Protein AF-A0A924YSI9-F1 (afdb_monomer)

pLDDT: mean 90.03, std 10.18, range [42.97, 98.5]

Structure (mmCIF, N/CA/C/O backbone):
data_AF-A0A924YSI9-F1
#
_entry.id   AF-A0A924YSI9-F1
#
loop_
_atom_site.group_PDB
_atom_site.id
_atom_site.type_symbol
_atom_site.label_atom_id
_atom_site.label_alt_id
_atom_site.label_comp_id
_atom_site.label_asym_id
_atom_site.label_entity_id
_atom_site.label_seq_id
_atom_site.pdbx_PDB_ins_code
_atom_site.Cartn_x
_atom_site.Cartn_y
_atom_site.Cartn_z
_atom_site.occupancy
_atom_site.B_iso_or_equiv
_atom_site.auth_seq_id
_atom_site.auth_comp_id
_atom_site.auth_asym_id
_atom_site.auth_atom_id
_atom_site.pdbx_PDB_model_num
ATOM 1 N N . PHE A 1 1 ? -13.363 -13.980 36.821 1.00 44.91 1 PHE A N 1
ATOM 2 C CA . PHE A 1 1 ? -11.911 -14.217 36.928 1.00 44.91 1 PHE A CA 1
ATOM 3 C C . PHE A 1 1 ? -11.428 -13.273 38.001 1.00 44.91 1 PHE A C 1
ATOM 5 O O . PHE A 1 1 ? -11.590 -12.074 37.821 1.00 44.91 1 PHE A O 1
ATOM 12 N N . ASP A 1 2 ? -10.934 -13.804 39.114 1.00 44.91 2 ASP A N 1
ATOM 13 C CA . ASP A 1 2 ? -10.451 -12.976 40.216 1.00 44.91 2 ASP A CA 1
ATOM 14 C C . ASP A 1 2 ? -9.004 -12.590 39.925 1.00 44.91 2 ASP A C 1
ATOM 16 O O . ASP A 1 2 ? -8.136 -13.448 39.753 1.00 44.91 2 ASP A O 1
ATOM 20 N N . LEU A 1 3 ? -8.764 -11.290 39.777 1.00 49.06 3 LEU A N 1
ATOM 21 C CA . LEU A 1 3 ? -7.428 -10.746 39.573 1.00 49.06 3 LEU A CA 1
ATOM 22 C C . LEU A 1 3 ? -6.750 -10.641 40.946 1.00 49.06 3 LEU A C 1
ATOM 24 O O . LEU A 1 3 ? -7.324 -10.021 41.842 1.00 49.06 3 LEU A O 1
ATOM 28 N N . PRO A 1 4 ? -5.557 -11.231 41.146 1.00 47.50 4 PRO A N 1
ATOM 29 C CA . PRO A 1 4 ? -4.807 -11.043 42.380 1.00 47.50 4 PRO A CA 1
ATOM 30 C C . PRO A 1 4 ? -4.581 -9.550 42.618 1.00 47.50 4 PRO A C 1
ATOM 32 O O . PRO A 1 4 ? -4.221 -8.829 41.686 1.00 47.50 4 PRO A O 1
ATOM 35 N N . ALA A 1 5 ? -4.770 -9.097 43.858 1.00 42.97 5 ALA A N 1
ATOM 36 C CA . ALA A 1 5 ? -4.460 -7.731 44.251 1.00 42.97 5 ALA A CA 1
ATOM 37 C C . ALA A 1 5 ? -2.969 -7.453 43.994 1.00 42.97 5 ALA A C 1
ATOM 39 O O . ALA A 1 5 ? -2.085 -7.948 44.691 1.00 42.97 5 ALA A O 1
ATOM 40 N N . GLY A 1 6 ? -2.716 -6.680 42.948 1.00 54.41 6 GLY A N 1
ATOM 41 C CA . GLY A 1 6 ? -1.427 -6.144 42.549 1.00 54.41 6 GLY A CA 1
ATOM 42 C C . GLY A 1 6 ? -1.651 -4.730 42.030 1.00 54.41 6 GLY A C 1
ATOM 43 O O . GLY A 1 6 ? -2.762 -4.381 41.644 1.00 54.41 6 GLY A O 1
ATOM 44 N N . GLU A 1 7 ? -0.603 -3.913 42.022 1.00 63.25 7 GLU A N 1
ATOM 45 C CA . GLU A 1 7 ? -0.598 -2.467 41.727 1.00 63.25 7 GLU A CA 1
ATOM 46 C C . GLU A 1 7 ? -1.149 -2.051 40.342 1.00 63.25 7 GLU A C 1
ATOM 48 O O . GLU A 1 7 ? -1.081 -0.878 39.964 1.00 63.25 7 GLU A O 1
ATOM 53 N N . ALA A 1 8 ? -1.675 -2.991 39.554 1.00 69.06 8 ALA A N 1
ATOM 54 C CA . ALA A 1 8 ? -2.305 -2.718 38.278 1.00 69.06 8 ALA A CA 1
ATOM 55 C C . ALA A 1 8 ? -3.520 -1.803 38.481 1.00 69.06 8 ALA A C 1
ATOM 57 O O . ALA A 1 8 ? -4.457 -2.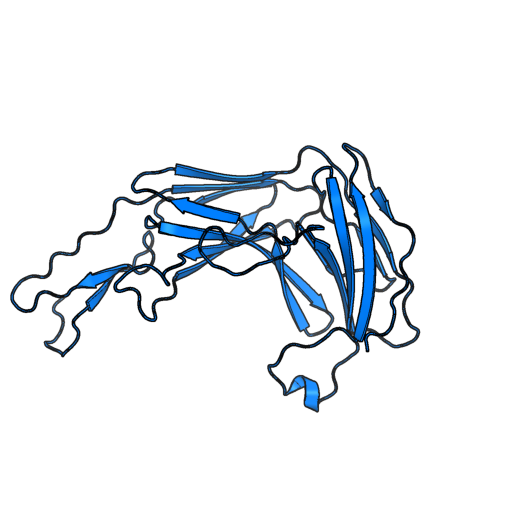125 39.205 1.00 69.06 8 ALA A O 1
ATOM 58 N N . LYS A 1 9 ? -3.503 -0.652 37.807 1.00 75.75 9 LYS A N 1
ATOM 59 C CA . LYS A 1 9 ? -4.610 0.320 37.811 1.00 75.75 9 LYS A CA 1
ATOM 60 C C . LYS A 1 9 ? -5.525 0.180 36.593 1.00 75.75 9 LYS A C 1
ATOM 62 O O . LYS A 1 9 ? -6.548 0.851 36.525 1.00 75.75 9 LYS A O 1
ATOM 67 N N . LYS A 1 10 ? -5.143 -0.654 35.619 1.00 79.62 10 LYS A N 1
ATOM 68 C CA . LYS A 1 10 ? -5.823 -0.805 34.327 1.00 79.62 10 LYS A CA 1
ATOM 69 C C . LYS A 1 10 ? -5.817 -2.251 33.845 1.00 79.62 10 LYS A C 1
ATOM 71 O O . LYS A 1 10 ? -4.846 -2.973 34.062 1.00 79.62 10 LYS A O 1
ATOM 76 N N . LEU A 1 11 ? -6.872 -2.631 33.132 1.00 82.31 11 LEU A N 1
ATOM 77 C CA . LEU A 1 11 ? -6.986 -3.864 32.353 1.00 82.31 11 LEU A CA 1
ATOM 78 C C . LEU A 1 11 ? -7.104 -3.520 30.879 1.00 82.31 11 LEU A C 1
ATOM 80 O O . LEU A 1 11 ? -7.684 -2.501 30.530 1.00 82.31 11 LEU A O 1
ATOM 84 N N . ALA A 1 12 ? -6.618 -4.401 30.014 1.00 81.44 12 ALA A N 1
ATOM 85 C CA . ALA A 1 12 ? -6.960 -4.375 28.601 1.00 81.44 12 ALA A CA 1
ATOM 86 C C . ALA A 1 12 ? -7.932 -5.522 28.316 1.00 81.44 12 ALA A C 1
ATOM 88 O O . ALA A 1 12 ? -7.616 -6.685 28.570 1.00 81.44 12 ALA A O 1
ATOM 89 N N . VAL A 1 13 ? -9.111 -5.203 27.789 1.00 80.62 13 VAL A N 1
ATOM 90 C CA . VAL A 1 13 ? -10.093 -6.203 27.363 1.00 80.62 13 VAL A CA 1
ATOM 91 C C . VAL A 1 13 ? -9.975 -6.413 25.871 1.00 80.62 13 VAL A C 1
ATOM 93 O O . VAL A 1 13 ? -10.115 -5.475 25.102 1.00 80.62 13 VAL A O 1
ATOM 96 N N . SER A 1 14 ? -9.730 -7.649 25.458 1.00 78.50 14 SER A N 1
ATOM 97 C CA . SER A 1 14 ? -9.699 -8.037 24.050 1.00 78.50 14 SER A CA 1
ATOM 98 C C . SER A 1 14 ? -10.559 -9.273 23.834 1.00 78.50 14 SER A C 1
ATOM 100 O O . SER A 1 14 ? -10.846 -10.029 24.766 1.00 78.50 14 SER A O 1
ATOM 102 N N . GLY A 1 15 ? -10.989 -9.480 22.597 1.00 72.19 15 GLY A N 1
ATOM 103 C CA . GLY A 1 15 ? -11.755 -10.651 22.210 1.00 72.19 15 GLY A CA 1
ATOM 104 C C . GLY A 1 15 ? -11.778 -10.822 20.701 1.00 72.19 15 GLY A C 1
ATOM 105 O O . GLY A 1 15 ? -11.248 -10.013 19.951 1.00 72.19 15 GLY A O 1
ATOM 106 N N . ARG A 1 16 ? -12.446 -11.877 20.229 1.00 68.69 16 ARG A N 1
ATOM 107 C CA . ARG A 1 16 ? -12.518 -12.190 18.792 1.00 68.69 16 ARG A CA 1
ATOM 108 C C . ARG A 1 16 ? -13.124 -11.061 17.943 1.00 68.69 16 ARG A C 1
ATOM 110 O O . ARG A 1 16 ? -12.852 -10.988 16.752 1.00 68.69 16 ARG A O 1
ATOM 117 N N . ALA A 1 17 ? -13.966 -10.233 18.552 1.00 62.06 17 ALA A N 1
ATOM 118 C CA . ALA A 1 17 ? -14.667 -9.134 17.902 1.00 62.06 17 ALA A CA 1
ATOM 119 C C . ALA A 1 17 ? -14.265 -7.761 18.460 1.00 62.06 17 ALA A C 1
ATOM 121 O O . ALA A 1 17 ? -14.937 -6.790 18.158 1.00 62.06 17 ALA A O 1
ATOM 122 N N . ILE A 1 18 ? -13.239 -7.661 19.310 1.00 69.44 18 ILE A N 1
ATOM 123 C CA . ILE A 1 18 ? -12.810 -6.367 19.843 1.00 69.44 18 ILE A CA 1
ATOM 124 C C . ILE A 1 18 ? -11.297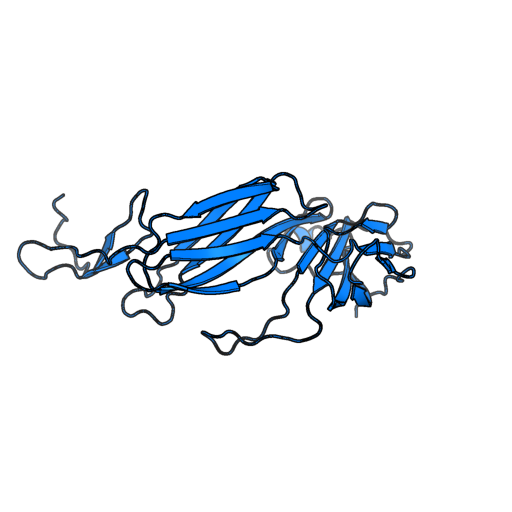 -6.357 20.056 1.00 69.44 18 ILE A C 1
ATOM 126 O O . ILE A 1 18 ? -10.750 -7.190 20.784 1.00 69.44 18 ILE A O 1
ATOM 130 N N . ASP A 1 19 ? -10.634 -5.405 19.406 1.00 73.56 19 ASP A N 1
ATOM 131 C CA . ASP A 1 19 ? -9.229 -5.092 19.660 1.00 73.56 19 ASP A CA 1
ATOM 132 C C . ASP A 1 19 ? -9.041 -4.604 21.108 1.00 73.56 19 ASP A C 1
ATOM 134 O O . ASP A 1 19 ? -9.994 -4.172 21.756 1.00 73.56 19 ASP A O 1
ATOM 138 N N . ALA A 1 20 ? -7.824 -4.697 21.651 1.00 79.94 20 ALA A N 1
ATOM 139 C CA . ALA A 1 20 ? -7.610 -4.461 23.079 1.00 79.94 20 ALA A CA 1
ATOM 140 C C . ALA A 1 20 ? -8.079 -3.060 23.527 1.00 79.94 20 ALA A C 1
ATOM 142 O O . ALA A 1 20 ? -7.610 -2.039 23.032 1.00 79.94 20 ALA A O 1
ATOM 143 N N . TRP A 1 21 ? -8.986 -3.022 24.501 1.00 84.12 21 TRP A N 1
ATOM 144 C CA . TRP A 1 21 ? -9.599 -1.816 25.042 1.00 84.12 21 TRP A CA 1
ATOM 145 C C . TRP A 1 21 ? -9.189 -1.623 26.508 1.00 84.12 21 TRP A C 1
ATOM 147 O O . TRP A 1 21 ? -9.602 -2.415 27.364 1.00 84.12 21 TRP A O 1
ATOM 157 N N . PRO A 1 22 ? -8.366 -0.609 26.824 1.00 85.06 22 PRO A N 1
ATOM 158 C CA . PRO A 1 22 ? -8.004 -0.267 28.189 1.00 85.06 22 PRO A CA 1
ATOM 159 C C . PRO A 1 22 ? -9.216 0.190 29.005 1.00 85.06 22 PRO A C 1
ATOM 161 O O . PRO A 1 22 ? -10.072 0.935 28.532 1.00 85.06 22 PRO A O 1
ATOM 164 N N . THR A 1 23 ? -9.270 -0.237 30.258 1.00 83.44 23 THR A N 1
ATOM 165 C CA . THR A 1 23 ? -10.293 0.138 31.232 1.00 83.44 23 THR A CA 1
ATOM 166 C C . THR A 1 23 ? -9.664 0.232 32.615 1.00 83.44 23 THR A C 1
ATOM 168 O O . THR A 1 23 ? -8.716 -0.497 32.917 1.00 83.44 23 THR A O 1
ATOM 171 N N . ASP A 1 24 ? -10.158 1.141 33.447 1.00 83.12 24 ASP A N 1
ATOM 172 C CA . ASP A 1 24 ? -9.656 1.300 34.808 1.00 83.12 24 ASP A CA 1
ATOM 173 C C . ASP A 1 24 ? -10.150 0.158 35.708 1.00 83.12 24 ASP A C 1
ATOM 175 O O . ASP A 1 24 ? -11.280 -0.319 35.581 1.00 83.12 24 ASP A O 1
ATOM 179 N N . ILE A 1 25 ? -9.288 -0.279 36.625 1.00 83.19 25 ILE A N 1
ATOM 180 C CA . ILE A 1 25 ? -9.645 -1.234 37.680 1.00 83.19 25 ILE A CA 1
ATOM 181 C C . ILE A 1 25 ? -10.176 -0.440 38.871 1.00 83.19 25 ILE A C 1
ATOM 183 O O . ILE A 1 25 ? -9.555 0.539 39.294 1.00 83.19 25 ILE A O 1
ATOM 187 N N . ALA A 1 26 ? -11.313 -0.861 39.427 1.00 78.62 26 ALA A N 1
ATOM 188 C CA . ALA A 1 26 ? -11.827 -0.264 40.654 1.00 78.62 26 ALA A CA 1
ATOM 189 C C . ALA A 1 26 ? -10.855 -0.529 41.818 1.00 78.62 26 ALA A C 1
ATOM 191 O O . ALA A 1 26 ? -10.372 -1.646 41.985 1.00 78.62 26 ALA A O 1
ATOM 192 N N . ALA A 1 27 ? -10.571 0.492 42.634 1.00 77.25 27 ALA A N 1
ATOM 193 C CA . ALA A 1 27 ? -9.671 0.345 43.783 1.00 77.25 27 ALA A CA 1
ATOM 194 C C . ALA A 1 27 ? -10.219 -0.630 44.842 1.00 77.25 27 ALA A C 1
ATOM 196 O O . ALA A 1 27 ? -9.444 -1.286 45.533 1.00 77.25 27 ALA A O 1
ATOM 197 N N . GLU A 1 28 ? -11.546 -0.733 44.947 1.00 77.75 28 GLU A N 1
ATOM 198 C CA . GLU A 1 28 ? -12.263 -1.653 45.828 1.00 77.75 28 GLU A CA 1
ATOM 199 C C . GLU A 1 28 ? -13.539 -2.149 45.126 1.00 77.75 28 GLU A C 1
ATOM 201 O O . GLU A 1 28 ? -14.146 -1.417 44.340 1.00 77.75 28 GLU A O 1
ATOM 206 N N . GLY A 1 29 ? -13.965 -3.377 45.438 1.00 79.56 29 GLY A N 1
ATOM 207 C CA . GLY A 1 29 ? -15.199 -3.972 44.914 1.00 79.56 29 GLY A CA 1
ATOM 208 C C . GLY A 1 29 ? -15.116 -4.463 43.463 1.00 79.56 29 GLY A C 1
ATOM 209 O O . GLY A 1 29 ? -14.038 -4.671 42.905 1.00 79.56 29 GLY A O 1
ATOM 210 N N . ASP A 1 30 ? -16.284 -4.685 42.857 1.00 81.38 30 ASP A N 1
ATOM 211 C CA . ASP A 1 30 ? -16.394 -5.242 41.508 1.00 81.38 30 ASP A CA 1
ATOM 212 C C . ASP A 1 30 ? -15.991 -4.222 40.430 1.00 81.38 30 ASP A C 1
ATOM 214 O O . ASP A 1 30 ? -16.460 -3.082 40.404 1.00 81.38 30 ASP A O 1
ATOM 218 N N . THR A 1 31 ? -15.174 -4.652 39.465 1.00 77.81 31 THR A N 1
ATOM 219 C CA . THR A 1 31 ? -14.842 -3.844 38.281 1.00 77.81 31 THR A CA 1
ATOM 220 C C . THR A 1 31 ? -15.874 -4.077 37.177 1.00 77.81 31 THR A C 1
ATOM 222 O O . THR A 1 31 ? -15.973 -5.170 36.622 1.00 77.81 31 THR A O 1
ATOM 225 N N . THR A 1 32 ? -16.630 -3.035 36.817 1.00 80.19 32 THR A N 1
ATOM 226 C CA . THR A 1 32 ? -17.539 -3.064 35.658 1.00 80.19 32 THR A CA 1
ATOM 227 C C . THR A 1 32 ? -16.841 -2.512 34.424 1.00 80.19 32 THR A C 1
ATOM 229 O O . THR A 1 32 ? -16.477 -1.339 34.384 1.00 80.19 32 THR A O 1
ATOM 232 N N . ILE A 1 33 ? -16.735 -3.331 33.381 1.00 80.31 33 ILE A N 1
ATOM 233 C CA . ILE A 1 33 ? -16.104 -2.941 32.120 1.00 80.31 33 ILE A CA 1
ATOM 234 C C . ILE A 1 33 ? -17.184 -2.537 31.119 1.00 80.31 33 ILE A C 1
ATOM 236 O O . ILE A 1 33 ? -18.064 -3.332 30.788 1.00 80.31 33 ILE A O 1
ATOM 240 N N . ARG A 1 34 ? -17.112 -1.300 30.621 1.00 79.19 34 ARG A N 1
ATOM 241 C CA . ARG A 1 34 ? -18.008 -0.789 29.575 1.00 79.19 34 ARG A CA 1
ATOM 242 C C . ARG A 1 34 ? -17.240 -0.660 28.271 1.00 79.19 34 ARG A C 1
ATOM 244 O O . ARG A 1 34 ? -16.359 0.187 28.148 1.00 79.19 34 ARG A O 1
ATOM 251 N N . LEU A 1 35 ? -17.589 -1.509 27.314 1.00 83.94 35 LEU A N 1
ATOM 252 C CA . LEU A 1 35 ? -17.076 -1.413 25.955 1.00 83.94 35 LEU A CA 1
ATOM 253 C C . LEU A 1 35 ? -17.877 -0.356 25.183 1.00 83.94 35 LEU A C 1
ATOM 255 O O . LEU A 1 35 ? -19.077 -0.205 25.436 1.00 83.94 35 LEU A O 1
ATOM 259 N N . PRO A 1 36 ? -17.240 0.386 24.266 1.00 86.06 36 PRO A N 1
ATOM 260 C CA . PRO A 1 36 ? -17.959 1.306 23.401 1.00 86.06 36 PRO A CA 1
ATOM 261 C C . PRO A 1 36 ? -18.896 0.539 22.463 1.00 86.06 36 PRO A C 1
ATOM 263 O O . PRO A 1 36 ? -18.663 -0.630 22.149 1.00 86.06 36 PRO A O 1
ATOM 266 N N . GLU A 1 37 ? -19.934 1.216 21.973 1.00 90.25 37 GLU A N 1
ATOM 267 C CA . GLU A 1 37 ? -20.709 0.687 20.855 1.00 90.25 37 GLU A CA 1
ATOM 268 C C . GLU A 1 37 ? -19.786 0.554 19.628 1.00 90.25 37 GLU A C 1
ATOM 270 O O . GLU A 1 37 ? -19.138 1.538 19.245 1.00 90.25 37 GLU A O 1
ATOM 275 N N . PRO A 1 38 ? -19.672 -0.646 19.036 1.00 90.81 38 PRO A N 1
ATOM 276 C CA . PRO A 1 38 ? -18.731 -0.887 17.955 1.00 90.81 38 PRO A CA 1
ATOM 277 C C . PRO A 1 38 ? -19.134 -0.168 16.666 1.00 90.81 38 PRO A C 1
ATOM 279 O O . PRO A 1 38 ? -20.314 -0.012 16.360 1.00 90.81 38 PRO A O 1
ATOM 282 N N . ALA A 1 39 ? -18.134 0.211 15.880 1.00 94.38 39 ALA A N 1
ATOM 283 C CA . ALA A 1 39 ? -18.276 0.653 14.503 1.00 94.38 39 ALA A CA 1
ATOM 284 C C . ALA A 1 39 ? -18.024 -0.505 13.524 1.00 94.38 39 ALA A C 1
ATOM 286 O O . ALA A 1 39 ? -17.425 -1.532 13.861 1.00 94.38 39 ALA A O 1
ATOM 287 N N . LYS A 1 40 ? -18.441 -0.312 12.275 1.00 95.19 40 LYS A N 1
ATOM 288 C CA . LYS A 1 40 ? -18.279 -1.252 11.169 1.00 95.19 40 LYS A CA 1
ATOM 289 C C . LYS A 1 40 ? -17.510 -0.608 10.020 1.00 95.19 40 LYS A C 1
ATOM 291 O O . LYS A 1 40 ? -17.761 0.539 9.653 1.00 95.19 40 LYS A O 1
ATOM 296 N N . VAL A 1 41 ? -16.614 -1.371 9.401 1.00 97.50 41 VAL A N 1
ATOM 297 C CA . VAL A 1 41 ? -15.985 -0.992 8.129 1.00 97.50 41 VAL A CA 1
ATOM 298 C C . VAL A 1 41 ? -16.213 -2.091 7.102 1.00 97.50 41 VAL A C 1
ATOM 300 O O . VAL A 1 41 ? -15.947 -3.265 7.354 1.00 97.50 41 VAL A O 1
ATOM 303 N N . GLU A 1 42 ? -16.709 -1.701 5.937 1.00 98.19 42 GLU A N 1
ATOM 304 C CA . GLU A 1 42 ? -16.847 -2.558 4.765 1.00 98.19 42 GLU A CA 1
ATOM 305 C C . GLU A 1 42 ? -15.800 -2.159 3.731 1.00 98.19 42 GLU A C 1
ATOM 307 O O . GLU A 1 42 ? -15.630 -0.980 3.431 1.00 98.19 42 GLU A O 1
ATOM 312 N N . ILE A 1 43 ? -15.078 -3.138 3.200 1.00 98.38 43 ILE A N 1
ATOM 313 C CA . ILE A 1 43 ? -13.990 -2.912 2.254 1.00 98.38 43 ILE A CA 1
ATOM 314 C C . ILE A 1 43 ? -14.267 -3.727 1.004 1.00 98.38 43 ILE A C 1
ATOM 316 O O . ILE A 1 43 ? -14.521 -4.928 1.094 1.00 98.38 43 ILE A O 1
ATOM 320 N N . GLU A 1 44 ? -14.190 -3.083 -0.151 1.00 98.31 44 GLU A N 1
ATOM 321 C CA . GLU A 1 44 ? -14.265 -3.729 -1.458 1.00 98.31 44 GLU A CA 1
ATOM 322 C C . GLU A 1 44 ? -12.930 -3.569 -2.183 1.00 98.31 44 GLU A C 1
ATOM 324 O O . GLU A 1 44 ? -12.328 -2.492 -2.160 1.00 98.31 44 GLU A O 1
ATOM 329 N N . LEU A 1 45 ? -12.460 -4.651 -2.801 1.00 97.88 45 LEU A N 1
ATOM 330 C CA . LEU A 1 45 ? -11.255 -4.666 -3.618 1.00 97.88 45 LEU A CA 1
ATOM 331 C C . LEU A 1 45 ? -11.593 -5.260 -4.977 1.00 97.88 45 LEU A C 1
ATOM 333 O O . LEU A 1 45 ? -11.928 -6.437 -5.054 1.00 97.88 45 LEU A O 1
ATOM 337 N N . ASP A 1 46 ? -11.453 -4.463 -6.028 1.00 97.44 46 ASP A N 1
ATOM 338 C CA . ASP A 1 46 ? -11.539 -4.913 -7.415 1.00 97.44 46 ASP A CA 1
ATOM 339 C C . ASP A 1 46 ? -10.679 -4.007 -8.306 1.00 97.44 46 ASP A C 1
ATOM 341 O O . ASP A 1 46 ? -11.086 -2.927 -8.754 1.00 97.44 46 ASP A O 1
ATOM 345 N N . ILE A 1 47 ? -9.425 -4.419 -8.494 1.00 97.06 47 ILE A N 1
ATOM 346 C CA . ILE A 1 47 ? -8.451 -3.696 -9.309 1.00 97.06 47 ILE A CA 1
ATOM 347 C C . ILE A 1 47 ? -7.850 -4.652 -10.327 1.00 97.06 47 ILE A C 1
ATOM 349 O O . ILE A 1 47 ? -7.158 -5.616 -9.994 1.00 97.06 47 ILE A O 1
ATOM 353 N N . GLU A 1 48 ? -8.048 -4.338 -11.602 1.00 96.19 48 GLU A N 1
ATOM 354 C CA . GLU A 1 48 ? -7.430 -5.091 -12.683 1.00 96.19 48 GLU A CA 1
ATOM 355 C C . GLU A 1 48 ? -5.897 -5.066 -12.576 1.00 96.19 48 GLU A C 1
ATOM 357 O O . GLU A 1 48 ? -5.270 -4.008 -12.493 1.00 96.19 48 GLU A O 1
ATOM 362 N N . GLY A 1 49 ? -5.282 -6.246 -12.639 1.00 93.62 49 GLY A N 1
ATOM 363 C CA . GLY A 1 49 ? -3.831 -6.403 -12.596 1.00 93.62 49 GLY A CA 1
ATOM 364 C C . GLY A 1 49 ? -3.226 -6.357 -11.193 1.00 93.62 49 GLY A C 1
ATOM 365 O O . GLY A 1 49 ? -2.017 -6.537 -11.093 1.00 93.62 49 GLY A O 1
ATOM 366 N N . ALA A 1 50 ? -4.029 -6.148 -10.144 1.00 93.81 50 ALA A N 1
ATOM 367 C CA . ALA A 1 50 ? -3.602 -6.419 -8.775 1.00 93.81 50 ALA A CA 1
ATOM 368 C C . ALA A 1 50 ? -3.510 -7.936 -8.526 1.00 93.81 50 ALA A C 1
ATOM 370 O O . ALA A 1 50 ? -4.130 -8.736 -9.241 1.00 93.81 50 ALA A O 1
ATOM 371 N N . ASP A 1 51 ? -2.749 -8.327 -7.503 1.00 92.50 51 ASP A N 1
ATOM 372 C CA . ASP A 1 51 ? -2.619 -9.725 -7.090 1.00 92.50 51 ASP A CA 1
ATOM 373 C C . ASP A 1 51 ? -3.985 -10.345 -6.756 1.00 92.50 51 ASP A C 1
ATOM 375 O O . ASP A 1 51 ? -4.923 -9.659 -6.350 1.00 92.50 51 ASP A O 1
ATOM 379 N N . LYS A 1 52 ? -4.102 -11.670 -6.923 1.00 94.38 52 LYS A N 1
ATOM 380 C CA . LYS A 1 52 ? -5.343 -12.406 -6.609 1.00 94.38 52 LYS A CA 1
ATOM 381 C C . LYS A 1 52 ? -5.743 -12.266 -5.143 1.00 94.38 52 LYS A C 1
ATOM 383 O O . LYS A 1 52 ? -6.930 -12.193 -4.848 1.00 94.38 52 LYS A O 1
ATOM 388 N N . ASP A 1 53 ? -4.747 -12.208 -4.268 1.00 93.25 53 ASP A N 1
ATOM 389 C CA . ASP A 1 53 ? -4.900 -12.002 -2.838 1.00 93.25 53 ASP A CA 1
ATOM 390 C C . ASP A 1 53 ? -4.115 -10.754 -2.440 1.00 93.25 53 ASP A C 1
ATOM 392 O O . ASP A 1 53 ? -2.963 -10.573 -2.833 1.00 93.25 53 ASP A O 1
ATOM 396 N N . SER A 1 54 ? -4.736 -9.903 -1.635 1.00 93.69 54 SER A N 1
ATOM 397 C CA . SER A 1 54 ? -4.123 -8.725 -1.034 1.00 93.69 54 SER A CA 1
ATOM 398 C C . SER A 1 54 ? -4.289 -8.791 0.478 1.00 93.69 54 SER A C 1
ATOM 400 O O . SER A 1 54 ? -5.082 -9.565 1.011 1.00 93.69 54 SER A O 1
ATOM 402 N N . ASN A 1 55 ? -3.562 -7.937 1.186 1.00 95.81 55 ASN A N 1
ATOM 403 C CA . ASN A 1 55 ? -3.756 -7.730 2.611 1.00 95.81 55 ASN A CA 1
ATOM 404 C C . ASN A 1 55 ? -4.249 -6.308 2.871 1.00 95.81 55 ASN A C 1
ATOM 406 O O . ASN A 1 55 ? -3.763 -5.361 2.252 1.00 95.81 55 ASN A O 1
ATOM 410 N N . ILE A 1 56 ? -5.195 -6.162 3.794 1.00 97.19 56 ILE A N 1
ATOM 411 C CA . ILE A 1 56 ? -5.589 -4.879 4.365 1.00 97.19 56 ILE A CA 1
ATOM 412 C C . ILE A 1 56 ? -4.901 -4.740 5.711 1.00 97.19 56 ILE A C 1
ATOM 414 O O . ILE A 1 56 ? -5.206 -5.482 6.645 1.00 97.19 56 ILE A O 1
ATOM 418 N N . PHE A 1 57 ? -3.996 -3.774 5.808 1.00 96.62 57 PHE A N 1
ATOM 419 C CA . PHE A 1 57 ? -3.479 -3.312 7.084 1.00 96.62 57 PHE A CA 1
ATOM 420 C C . PHE A 1 57 ? -4.388 -2.214 7.625 1.00 96.62 57 PHE A C 1
ATOM 422 O O . PHE A 1 57 ? -4.805 -1.318 6.885 1.00 96.62 57 PHE A O 1
ATOM 429 N N . PHE A 1 58 ? -4.651 -2.251 8.924 1.00 95.56 58 PHE A N 1
ATOM 430 C CA . PHE A 1 58 ? -5.282 -1.142 9.616 1.00 95.56 58 PHE A CA 1
ATOM 431 C C . PHE A 1 58 ? -4.752 -0.990 11.031 1.00 95.56 58 PHE A C 1
ATOM 433 O O . PHE A 1 58 ? -4.323 -1.956 11.660 1.00 95.56 58 PHE A O 1
ATOM 440 N N . GLN A 1 59 ? -4.782 0.244 11.523 1.00 94.12 59 GLN A N 1
ATOM 441 C CA . GLN A 1 59 ? -4.298 0.586 12.853 1.00 94.12 59 GLN A CA 1
ATOM 442 C C . GLN A 1 59 ? -5.193 1.646 13.489 1.00 94.12 59 GLN A C 1
ATOM 444 O O . GLN A 1 59 ? -5.427 2.688 12.871 1.00 94.12 59 GLN A O 1
ATOM 449 N N . LEU A 1 60 ? -5.614 1.415 14.738 1.00 93.25 60 LEU A N 1
ATOM 450 C CA . LEU A 1 60 ? -6.184 2.469 15.578 1.00 93.25 60 LEU A CA 1
ATOM 451 C C . LEU A 1 60 ? -5.048 3.385 16.051 1.00 93.25 60 LEU A C 1
ATOM 453 O O . LEU A 1 60 ? -4.065 2.949 16.657 1.00 93.25 60 LEU A O 1
ATOM 457 N N . LEU A 1 61 ? -5.172 4.673 15.760 1.00 92.19 61 LEU A N 1
ATOM 458 C CA . LEU A 1 61 ? -4.179 5.691 16.074 1.00 92.19 61 LEU A CA 1
ATOM 459 C C . LEU A 1 61 ? -4.381 6.181 17.505 1.00 92.19 61 LEU A C 1
ATOM 461 O O . LEU A 1 61 ? -5.032 7.188 17.743 1.00 92.19 61 LEU A O 1
ATOM 465 N N . VAL A 1 62 ? -3.809 5.476 18.473 1.00 89.56 62 VAL A N 1
ATOM 466 C CA . VAL A 1 62 ? -4.120 5.693 19.895 1.00 89.56 62 VAL A CA 1
ATOM 467 C C . VAL A 1 62 ? -3.324 6.808 20.582 1.00 89.56 62 VAL A C 1
ATOM 469 O O . VAL A 1 62 ? -3.569 7.101 21.745 1.00 89.56 62 VAL A O 1
ATOM 472 N N . SER A 1 63 ? -2.389 7.469 19.891 1.00 84.94 63 SER A N 1
ATOM 473 C CA . SER A 1 63 ? -1.485 8.474 20.491 1.00 84.94 63 SER A CA 1
ATOM 474 C C . SER A 1 63 ? -2.194 9.666 21.147 1.00 84.94 63 SER A C 1
ATOM 476 O O . SER A 1 63 ? -1.606 10.350 21.979 1.00 84.94 63 SER A O 1
ATOM 478 N N . HIS A 1 64 ? -3.443 9.922 20.765 1.00 81.12 64 HIS A N 1
ATOM 479 C CA . HIS A 1 64 ? -4.280 10.996 21.292 1.00 81.12 64 HIS A CA 1
ATOM 480 C C . HIS A 1 64 ? -5.345 10.500 22.284 1.00 81.12 64 HIS A C 1
ATOM 482 O O . HIS A 1 64 ? -6.129 11.308 22.777 1.00 81.12 64 HIS A O 1
ATOM 488 N N . MET A 1 65 ? -5.417 9.189 22.536 1.00 85.69 65 MET A N 1
ATOM 489 C CA . MET A 1 65 ? -6.441 8.565 23.369 1.00 85.69 65 MET A CA 1
ATOM 490 C C . MET A 1 65 ? -5.907 8.400 24.798 1.00 85.69 65 MET A C 1
ATOM 492 O O . MET A 1 65 ? -4.963 7.633 25.006 1.00 85.69 65 MET A O 1
ATOM 496 N N . PRO A 1 66 ? -6.489 9.093 25.795 1.00 84.25 66 PRO A N 1
ATOM 497 C CA . PRO A 1 66 ? -6.078 8.940 27.183 1.00 84.25 66 PRO A CA 1
ATOM 498 C C . PRO A 1 66 ? -6.183 7.484 27.624 1.00 84.25 66 PRO A C 1
ATOM 500 O O . PRO A 1 66 ? -7.200 6.827 27.402 1.00 84.25 66 PRO A O 1
ATOM 503 N N . GLY A 1 67 ? -5.138 6.981 28.269 1.00 83.88 67 GLY A N 1
ATOM 504 C CA . GLY A 1 67 ? -5.133 5.638 28.822 1.00 83.88 67 GLY A CA 1
ATOM 505 C C . GLY A 1 67 ? -4.691 4.524 27.882 1.00 83.88 67 GLY A C 1
ATOM 506 O O . GLY A 1 67 ? -4.660 3.372 28.313 1.00 83.88 67 GLY A O 1
ATOM 507 N N . PHE A 1 68 ? -4.312 4.860 26.650 1.00 86.44 68 PHE A N 1
ATOM 508 C CA . PHE A 1 68 ? -3.735 3.936 25.674 1.00 86.44 68 PHE A CA 1
ATOM 509 C C . PHE A 1 68 ? -2.202 4.040 25.598 1.00 86.44 68 PHE A C 1
ATOM 511 O O . PHE A 1 68 ? -1.590 3.671 24.593 1.00 86.44 68 PHE A O 1
ATOM 518 N N . GLU A 1 69 ? -1.546 4.547 26.643 1.00 84.38 69 GLU A N 1
ATOM 519 C CA . GLU A 1 69 ? -0.091 4.678 26.655 1.00 84.38 69 GLU A CA 1
ATOM 520 C C . GLU A 1 69 ? 0.576 3.302 26.483 1.00 84.38 69 GLU A C 1
ATOM 522 O O . GLU A 1 69 ? 0.321 2.366 27.239 1.00 84.38 69 GLU A O 1
ATOM 527 N N . GLY A 1 70 ? 1.422 3.164 25.457 1.00 79.56 70 GLY A N 1
ATOM 528 C CA . GLY A 1 70 ? 2.097 1.902 25.133 1.00 79.56 70 GLY A CA 1
ATOM 529 C C . GLY A 1 70 ? 1.218 0.846 24.449 1.00 79.56 70 GLY A C 1
ATOM 530 O O . GLY A 1 70 ? 1.720 -0.225 24.111 1.00 79.56 70 GLY A O 1
ATOM 531 N N . VAL A 1 71 ? -0.062 1.133 24.197 1.00 83.44 71 VAL A N 1
ATOM 532 C CA . VAL A 1 71 ? -0.959 0.227 23.471 1.00 83.44 71 VAL A CA 1
ATOM 533 C C . VAL A 1 71 ? -0.733 0.380 21.968 1.00 83.44 71 VAL A C 1
ATOM 535 O O . VAL A 1 71 ? -0.636 1.486 21.441 1.00 83.44 71 VAL A O 1
ATOM 538 N N . ARG A 1 72 ? -0.660 -0.742 21.249 1.00 84.06 72 ARG A N 1
ATOM 539 C CA . ARG A 1 72 ? -0.594 -0.768 19.785 1.00 84.06 72 ARG A CA 1
ATOM 540 C C . ARG A 1 72 ? -1.663 -1.715 19.266 1.00 84.06 72 ARG A C 1
ATOM 542 O O . ARG A 1 72 ? -1.637 -2.897 19.587 1.00 84.06 72 ARG A O 1
ATOM 549 N N . LEU A 1 73 ? -2.589 -1.178 18.479 1.00 88.00 73 LEU A N 1
ATOM 550 C CA . LEU A 1 73 ? -3.686 -1.930 17.878 1.00 88.00 73 LEU A CA 1
ATOM 551 C C . LEU A 1 73 ? -3.557 -1.851 16.373 1.00 88.00 73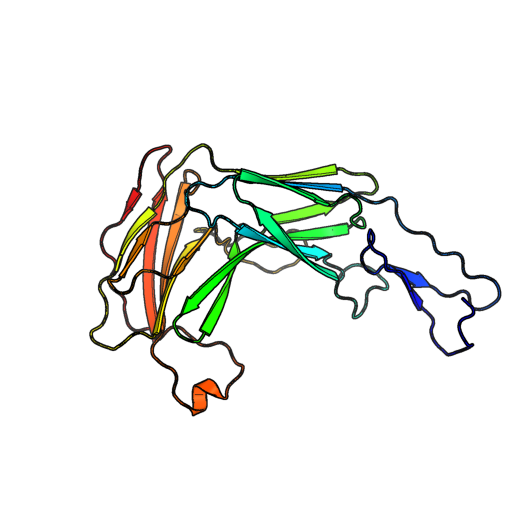 LEU A C 1
ATOM 553 O O . LEU A 1 73 ? -3.944 -0.859 15.756 1.00 88.00 73 LEU A O 1
ATOM 557 N N . GLU A 1 74 ? -2.957 -2.881 15.805 1.00 91.62 74 GLU A N 1
ATOM 558 C CA . GLU A 1 74 ? -2.794 -3.013 14.373 1.00 91.62 74 GLU A CA 1
ATOM 559 C C . GLU A 1 74 ? -3.079 -4.442 13.953 1.00 91.62 74 GLU A C 1
ATOM 561 O O . GLU A 1 74 ? -2.741 -5.392 14.655 1.00 91.62 74 GLU A O 1
ATOM 566 N N . ASN A 1 75 ? -3.701 -4.576 12.794 1.00 92.00 75 ASN A N 1
ATOM 567 C CA . ASN A 1 75 ? -4.109 -5.851 12.248 1.00 92.00 75 ASN A CA 1
ATOM 568 C C . ASN A 1 75 ? -3.815 -5.875 10.755 1.00 92.00 75 ASN A C 1
ATOM 570 O O . ASN A 1 75 ? -3.732 -4.845 10.083 1.00 92.00 75 ASN A O 1
ATOM 574 N N . THR A 1 76 ? -3.641 -7.081 10.229 1.00 94.50 76 THR A N 1
ATOM 575 C CA . THR A 1 76 ? -3.517 -7.324 8.795 1.00 94.50 76 THR A CA 1
ATOM 576 C C . THR A 1 76 ? -4.397 -8.505 8.441 1.00 94.50 76 THR A C 1
ATOM 578 O O . THR A 1 76 ? -4.216 -9.590 8.990 1.00 94.50 76 THR A O 1
ATOM 581 N N . LEU A 1 77 ? -5.365 -8.286 7.555 1.00 94.94 77 LEU A N 1
ATOM 582 C CA . LEU A 1 77 ? -6.328 -9.306 7.154 1.00 94.94 77 LEU A CA 1
ATOM 583 C C . LEU A 1 77 ? -6.286 -9.523 5.639 1.00 94.94 77 LEU A C 1
ATOM 585 O O . LEU A 1 77 ? -6.202 -8.541 4.896 1.00 94.94 77 LEU A O 1
ATOM 589 N N . PRO A 1 78 ? -6.363 -10.778 5.170 1.00 96.38 78 PRO A N 1
ATOM 590 C CA . PRO A 1 78 ? -6.394 -11.066 3.746 1.00 96.38 78 PRO A CA 1
ATOM 591 C C . PRO A 1 78 ? -7.740 -10.665 3.129 1.00 96.38 78 PRO A C 1
ATOM 593 O O . PRO A 1 78 ? -8.791 -10.748 3.770 1.00 96.38 78 PRO A O 1
ATOM 596 N N . ILE A 1 79 ? -7.708 -10.275 1.859 1.00 96.81 79 ILE A N 1
ATOM 597 C CA . ILE A 1 79 ? -8.878 -10.040 1.012 1.00 96.81 79 ILE A CA 1
ATOM 598 C C . ILE A 1 79 ? -8.553 -10.498 -0.414 1.00 96.81 79 ILE A C 1
ATOM 600 O O . ILE A 1 79 ? -7.501 -10.161 -0.957 1.00 96.81 79 ILE A O 1
ATOM 604 N N . ALA A 1 80 ? -9.453 -11.267 -1.024 1.00 97.12 80 ALA A N 1
ATOM 605 C CA . ALA A 1 80 ? -9.330 -11.631 -2.432 1.00 97.12 80 ALA A CA 1
ATOM 606 C C . ALA A 1 80 ? -9.685 -10.432 -3.325 1.00 97.12 80 ALA A C 1
ATOM 608 O O . ALA A 1 80 ? -10.618 -9.683 -3.024 1.00 97.12 80 ALA A O 1
ATOM 609 N N . ASN A 1 81 ? -8.969 -10.263 -4.433 1.00 97.00 81 ASN A N 1
ATOM 610 C CA . ASN A 1 81 ? -9.307 -9.281 -5.458 1.00 97.00 81 ASN A CA 1
ATOM 611 C C . ASN A 1 81 ? -10.587 -9.701 -6.206 1.00 97.00 81 ASN A C 1
ATOM 613 O O . ASN A 1 81 ? -10.761 -10.875 -6.538 1.00 97.00 81 ASN A O 1
ATOM 617 N N . GLY A 1 82 ? -11.493 -8.751 -6.432 1.00 96.75 82 GLY A N 1
ATOM 618 C CA . GLY A 1 82 ? -12.898 -8.989 -6.788 1.00 96.75 82 GLY A CA 1
ATOM 619 C C . GLY A 1 82 ? -13.793 -9.331 -5.583 1.00 96.75 82 GLY A C 1
ATOM 620 O O . GLY A 1 82 ? -14.885 -9.871 -5.757 1.00 96.75 82 GLY A O 1
ATOM 621 N N . GLY A 1 83 ? -13.317 -9.090 -4.357 1.00 96.81 83 GLY A N 1
ATOM 622 C CA . GLY A 1 83 ? -13.940 -9.535 -3.112 1.00 96.81 83 GLY A CA 1
ATOM 623 C C . GLY A 1 83 ? -14.312 -8.410 -2.145 1.00 96.81 83 GLY A C 1
ATOM 624 O O . GLY A 1 83 ? -14.029 -7.229 -2.359 1.00 96.81 83 GLY A O 1
ATOM 625 N N . LYS A 1 84 ? -14.950 -8.805 -1.035 1.00 98.06 84 LYS A N 1
ATOM 626 C CA . LYS A 1 84 ? -15.364 -7.913 0.057 1.00 98.06 84 LYS A CA 1
ATOM 627 C C . LYS A 1 84 ? -14.874 -8.425 1.404 1.00 98.06 84 LYS A C 1
ATOM 629 O O . LYS A 1 84 ? -14.898 -9.626 1.663 1.00 98.06 84 LYS A O 1
ATOM 634 N N . LEU A 1 85 ? -14.498 -7.501 2.280 1.00 97.00 85 LEU A N 1
ATOM 635 C CA . LEU A 1 85 ? -14.148 -7.750 3.675 1.00 97.00 85 LEU A CA 1
ATOM 636 C C . LEU A 1 85 ? -15.052 -6.907 4.575 1.00 97.00 85 LEU A C 1
ATOM 638 O O . LEU A 1 85 ? -15.232 -5.714 4.352 1.00 97.00 85 LEU A O 1
ATOM 642 N N . THR A 1 86 ? -15.621 -7.527 5.605 1.00 96.25 86 THR A N 1
ATOM 643 C CA . THR A 1 86 ? -16.394 -6.827 6.637 1.00 96.25 86 THR A CA 1
ATOM 644 C C . THR A 1 86 ? -15.658 -6.906 7.964 1.00 96.25 86 THR A C 1
ATOM 646 O O . THR A 1 86 ? -15.335 -7.996 8.430 1.00 96.25 86 THR A O 1
ATOM 649 N N . LEU A 1 87 ? -15.450 -5.749 8.584 1.00 93.94 87 LEU A N 1
ATOM 650 C CA . LEU A 1 87 ? -14.933 -5.588 9.938 1.00 93.94 87 LEU A CA 1
ATOM 651 C C . LEU A 1 87 ? -16.112 -5.154 10.819 1.00 93.94 87 LEU A C 1
ATOM 653 O O . LEU A 1 87 ? -16.448 -3.971 10.833 1.00 93.94 87 LEU A O 1
ATOM 657 N N . PRO A 1 88 ? -16.816 -6.094 11.477 1.00 91.62 88 PRO A N 1
ATOM 658 C CA . PRO A 1 88 ? -18.128 -5.820 12.063 1.00 91.62 88 PRO A CA 1
ATOM 659 C C . PRO A 1 88 ? -18.077 -5.120 13.423 1.00 91.62 88 PRO A C 1
ATOM 661 O O . PRO A 1 88 ? -19.124 -4.701 13.906 1.00 91.62 88 PRO A O 1
ATOM 664 N N . ALA A 1 89 ? -16.907 -5.063 14.063 1.00 89.56 89 ALA A N 1
ATOM 665 C CA . ALA A 1 89 ? -16.802 -4.639 15.451 1.00 89.56 89 ALA A CA 1
ATOM 666 C C . ALA A 1 89 ? -15.476 -3.925 15.766 1.00 89.56 89 ALA A C 1
ATOM 668 O O . ALA A 1 89 ? -14.692 -4.345 16.612 1.00 89.56 89 ALA A O 1
ATOM 669 N N . LEU A 1 90 ? -15.206 -2.834 15.055 1.00 90.31 90 LEU A N 1
ATOM 670 C CA . LEU A 1 90 ? -14.064 -1.975 15.354 1.00 90.31 90 LEU A CA 1
ATOM 671 C C . LEU A 1 90 ? -14.410 -1.011 16.496 1.00 90.31 90 LEU A C 1
ATOM 673 O O . LEU A 1 90 ? -15.482 -0.403 16.465 1.00 90.31 90 LEU A O 1
ATOM 677 N N . PRO A 1 91 ? -13.525 -0.803 17.485 1.00 89.56 91 PRO A N 1
ATOM 678 C CA . PRO A 1 91 ? -13.701 0.286 18.438 1.00 89.56 91 PRO A CA 1
ATOM 679 C C . PRO A 1 91 ? -13.801 1.646 17.722 1.00 89.56 91 PRO A C 1
ATOM 681 O O . PRO A 1 91 ? -13.103 1.854 16.726 1.00 89.56 91 PRO A O 1
ATOM 684 N N . PRO A 1 92 ? -14.618 2.596 18.205 1.00 91.12 92 PRO A N 1
ATOM 685 C CA . PRO A 1 92 ? -14.636 3.945 17.657 1.00 91.12 92 PRO A CA 1
ATOM 686 C C . PRO A 1 92 ? -13.287 4.641 17.876 1.00 91.12 92 PRO A C 1
ATOM 688 O O . PRO A 1 92 ? -12.593 4.399 18.866 1.00 91.12 92 PRO A O 1
ATOM 691 N N . GLY A 1 93 ? -12.922 5.526 16.953 1.00 92.19 93 GLY A N 1
ATOM 692 C CA . GLY A 1 93 ? -11.665 6.265 16.996 1.00 92.19 93 GLY A CA 1
ATOM 693 C C . GLY A 1 93 ? -11.093 6.561 15.614 1.00 92.19 93 GLY A C 1
ATOM 694 O O . GLY A 1 93 ? -11.757 6.395 14.591 1.00 92.19 93 GLY A O 1
ATOM 695 N N . LYS A 1 94 ? -9.845 7.031 15.589 1.00 94.69 94 LYS A N 1
ATOM 696 C CA . LYS A 1 94 ? -9.143 7.420 14.360 1.00 94.69 94 LYS A CA 1
ATOM 697 C C . LYS A 1 94 ? -8.289 6.271 13.857 1.00 94.69 94 LYS A C 1
ATOM 699 O O . LYS A 1 94 ? -7.446 5.768 14.591 1.00 94.69 94 LYS A O 1
ATOM 704 N N . TYR A 1 95 ? -8.472 5.897 12.604 1.00 94.62 95 TYR A N 1
ATOM 705 C CA . TYR A 1 95 ? -7.791 4.782 11.969 1.00 94.62 95 TYR A CA 1
ATOM 706 C C . TYR A 1 95 ? -6.987 5.233 10.764 1.00 94.62 95 TYR A C 1
ATOM 708 O O . TYR A 1 95 ? -7.356 6.181 10.069 1.00 94.62 95 TYR A O 1
ATOM 716 N N . GLN A 1 96 ? -5.942 4.464 10.476 1.00 95.12 96 GLN A N 1
ATOM 717 C CA . GLN A 1 96 ? -5.421 4.344 9.123 1.00 95.12 96 GLN A CA 1
ATOM 718 C C . GLN A 1 96 ? -5.749 2.964 8.552 1.00 95.12 96 GLN A C 1
ATOM 720 O O . GLN A 1 96 ? -5.702 1.969 9.275 1.00 95.12 96 GLN A O 1
ATOM 725 N N . PHE A 1 97 ? -6.033 2.922 7.257 1.00 96.94 97 PHE A N 1
ATOM 726 C CA . PHE A 1 97 ? -6.228 1.720 6.453 1.00 96.94 97 PHE A CA 1
ATOM 727 C C . PHE A 1 97 ? -5.332 1.798 5.222 1.00 96.94 97 PHE A C 1
ATOM 729 O O . PHE A 1 97 ? -5.153 2.876 4.663 1.00 96.94 97 PHE A O 1
ATOM 736 N N . CYS A 1 98 ? -4.782 0.679 4.770 1.00 96.94 98 CYS A N 1
ATOM 737 C CA . CYS A 1 98 ? -4.104 0.600 3.479 1.00 96.94 98 CYS A CA 1
ATOM 738 C C . CYS A 1 98 ? -4.111 -0.833 2.951 1.00 96.94 98 CYS A C 1
ATOM 740 O O . CYS A 1 98 ? -4.219 -1.793 3.721 1.00 96.94 98 CYS A O 1
ATOM 742 N N . ARG A 1 99 ? -3.944 -0.988 1.636 1.00 96.81 99 ARG A N 1
ATOM 743 C CA . ARG A 1 99 ? -3.511 -2.278 1.088 1.00 96.81 99 ARG A CA 1
ATOM 744 C C . ARG A 1 99 ? -2.016 -2.429 1.331 1.00 96.81 99 ARG A C 1
ATOM 746 O O . ARG A 1 99 ? -1.283 -1.440 1.307 1.00 96.81 99 ARG A O 1
ATOM 753 N N . THR A 1 100 ? -1.539 -3.647 1.533 1.00 94.75 100 THR A N 1
ATOM 754 C CA . THR A 1 100 ? -0.101 -3.919 1.602 1.00 94.75 100 THR A CA 1
ATOM 755 C C . THR A 1 100 ? 0.314 -4.912 0.533 1.00 94.75 100 THR A C 1
ATOM 757 O O . THR A 1 100 ? -0.352 -5.918 0.297 1.00 94.75 100 THR A O 1
ATOM 760 N N . VAL A 1 101 ? 1.440 -4.616 -0.110 1.00 92.00 101 VAL A N 1
ATOM 761 C CA . VAL A 1 101 ? 2.094 -5.497 -1.084 1.00 92.00 101 VAL A CA 1
ATOM 762 C C . VAL A 1 101 ? 3.531 -5.741 -0.657 1.00 92.00 101 VAL A C 1
ATOM 764 O O . VAL A 1 101 ? 4.138 -4.906 0.014 1.00 92.00 101 VAL A O 1
ATOM 767 N N . THR A 1 102 ? 4.079 -6.896 -1.029 1.00 89.69 102 THR A N 1
ATOM 768 C CA . THR A 1 102 ? 5.485 -7.234 -0.778 1.00 89.69 102 THR A CA 1
ATOM 769 C C . THR A 1 102 ? 6.218 -7.371 -2.102 1.00 89.69 102 THR A C 1
ATOM 771 O O . THR A 1 102 ? 6.013 -8.338 -2.833 1.00 89.69 102 THR A O 1
ATOM 774 N N . ASN A 1 103 ? 7.128 -6.443 -2.376 1.00 89.25 103 ASN A N 1
ATOM 775 C CA . ASN A 1 103 ? 8.039 -6.526 -3.507 1.00 89.25 103 ASN A CA 1
ATOM 776 C C . ASN A 1 103 ? 9.181 -7.472 -3.152 1.00 89.25 103 ASN A C 1
ATOM 778 O O . ASN A 1 103 ? 9.925 -7.232 -2.199 1.00 89.25 103 ASN A O 1
ATOM 782 N N . ARG A 1 104 ? 9.335 -8.556 -3.911 1.00 87.75 104 ARG A N 1
ATOM 783 C CA . ARG A 1 104 ? 10.455 -9.485 -3.731 1.00 87.75 104 ARG A CA 1
ATOM 784 C C . ARG A 1 104 ? 11.638 -9.013 -4.564 1.00 87.75 104 ARG A C 1
ATOM 786 O O . ARG A 1 104 ? 11.546 -8.947 -5.785 1.00 87.75 104 ARG A O 1
ATOM 793 N N . LEU A 1 105 ? 12.731 -8.678 -3.895 1.00 87.25 105 LEU A N 1
ATOM 794 C CA . LEU A 1 105 ? 13.986 -8.196 -4.462 1.00 87.25 105 LEU A CA 1
ATOM 795 C C . LEU A 1 105 ? 15.073 -9.214 -4.096 1.00 87.25 105 LEU A C 1
ATOM 797 O O . LEU A 1 105 ? 15.797 -9.056 -3.112 1.00 87.25 105 LEU A O 1
ATOM 801 N N . GLY A 1 106 ? 15.122 -10.324 -4.834 1.00 83.06 106 GLY A N 1
ATOM 802 C CA . GLY A 1 106 ? 15.987 -11.456 -4.507 1.00 83.06 106 GLY A CA 1
ATOM 803 C C . GLY A 1 106 ? 15.608 -12.092 -3.165 1.00 83.06 106 GLY A C 1
ATOM 804 O O . GLY A 1 106 ? 14.481 -12.549 -2.985 1.00 83.06 106 GLY A O 1
ATOM 805 N N . MET A 1 107 ? 16.548 -12.120 -2.215 1.00 75.75 107 MET A N 1
ATOM 806 C CA . MET A 1 107 ? 16.336 -12.700 -0.877 1.00 75.75 107 MET A CA 1
ATOM 807 C C . MET A 1 107 ? 15.598 -11.764 0.093 1.00 75.75 107 MET A C 1
ATOM 809 O O . MET A 1 107 ? 15.362 -12.140 1.239 1.00 75.75 107 MET A O 1
ATOM 813 N N . ILE A 1 108 ? 15.253 -10.547 -0.336 1.00 76.25 108 ILE A N 1
ATOM 814 C CA . ILE A 1 108 ? 14.694 -9.503 0.527 1.00 76.25 108 ILE A CA 1
ATOM 815 C C . ILE A 1 108 ? 13.293 -9.145 0.045 1.00 76.25 108 ILE A C 1
ATOM 817 O O . ILE A 1 108 ? 13.060 -8.975 -1.148 1.00 76.25 108 ILE A O 1
ATOM 821 N N . GLY A 1 109 ? 12.354 -9.024 0.980 1.00 79.62 109 GLY A N 1
ATOM 822 C CA . GLY A 1 109 ? 11.037 -8.448 0.725 1.00 79.62 109 GLY A CA 1
ATOM 823 C C . GLY A 1 109 ? 10.995 -7.000 1.200 1.00 79.62 109 GLY A C 1
ATOM 824 O O . GLY A 1 109 ? 11.376 -6.727 2.338 1.00 79.62 109 GLY A O 1
ATOM 825 N N . THR A 1 110 ? 10.516 -6.077 0.368 1.00 79.38 110 THR A N 1
ATOM 826 C CA . THR A 1 110 ? 10.164 -4.721 0.806 1.00 79.38 110 THR A CA 1
ATOM 827 C C . THR A 1 110 ? 8.654 -4.544 0.735 1.00 79.38 110 THR A C 1
ATOM 829 O O . THR A 1 110 ? 8.027 -4.771 -0.299 1.00 79.38 110 THR A O 1
ATOM 832 N N . GLY A 1 111 ? 8.048 -4.187 1.866 1.00 84.69 111 GLY A N 1
ATOM 833 C CA . GLY A 1 111 ? 6.620 -3.902 1.932 1.00 84.69 111 GLY A CA 1
ATOM 834 C C . GLY A 1 111 ? 6.321 -2.490 1.435 1.00 84.69 111 GLY A C 1
ATOM 835 O O . GLY A 1 111 ? 7.027 -1.552 1.804 1.00 84.69 111 GLY A O 1
ATOM 836 N N . ALA A 1 112 ? 5.260 -2.324 0.650 1.00 90.50 112 ALA A N 1
ATOM 837 C CA . ALA A 1 112 ? 4.685 -1.018 0.343 1.00 90.50 112 ALA A CA 1
ATOM 838 C C . ALA A 1 112 ? 3.258 -0.936 0.893 1.00 90.50 112 ALA A C 1
ATOM 840 O O . ALA A 1 112 ? 2.473 -1.876 0.762 1.00 90.50 112 ALA A O 1
ATOM 841 N N . MET A 1 113 ? 2.934 0.201 1.511 1.00 94.38 113 MET A N 1
ATOM 842 C CA . MET A 1 113 ? 1.569 0.545 1.901 1.00 94.38 113 MET A CA 1
ATOM 843 C C . MET A 1 113 ? 0.936 1.349 0.772 1.00 94.38 113 MET A C 1
ATOM 845 O O . MET A 1 113 ? 1.421 2.433 0.442 1.00 94.38 113 MET A O 1
ATOM 849 N N . LEU A 1 114 ? -0.123 0.806 0.186 1.00 96.12 114 LEU A N 1
ATOM 850 C CA . LEU A 1 114 ? -0.822 1.395 -0.942 1.00 96.12 114 LEU A CA 1
ATOM 851 C C . LEU A 1 114 ? -2.103 2.084 -0.481 1.00 96.12 114 LEU A C 1
ATOM 853 O O . LEU A 1 114 ? -2.828 1.549 0.359 1.00 96.12 114 LEU A O 1
ATOM 857 N N . GLU A 1 115 ? -2.383 3.244 -1.071 1.00 93.69 115 GLU A N 1
ATOM 858 C CA . GLU A 1 115 ? -3.639 3.983 -0.931 1.00 93.69 115 GLU A CA 1
ATOM 859 C C . GLU A 1 115 ? -4.034 4.158 0.530 1.00 93.69 115 GLU A C 1
ATOM 861 O O . GLU A 1 115 ? -5.131 3.791 0.942 1.00 93.69 115 GLU A O 1
ATOM 866 N N . ARG A 1 116 ? -3.096 4.666 1.335 1.00 93.75 116 ARG A N 1
ATOM 867 C CA . ARG A 1 116 ? -3.346 4.885 2.753 1.00 93.75 116 ARG A CA 1
ATOM 868 C C . ARG A 1 116 ? -4.503 5.869 2.925 1.00 93.75 116 ARG A C 1
ATOM 870 O O . ARG A 1 116 ? -4.433 6.994 2.446 1.00 93.75 116 ARG A O 1
ATOM 877 N N . GLN A 1 117 ? -5.539 5.442 3.635 1.00 93.88 117 GLN A N 1
ATOM 878 C CA . GLN A 1 117 ? -6.718 6.233 3.960 1.00 93.88 117 GLN A CA 1
ATOM 879 C C . GLN A 1 117 ? -6.822 6.423 5.464 1.00 93.88 117 GLN A C 1
ATOM 881 O O . GLN A 1 117 ? -6.519 5.518 6.242 1.00 93.88 117 GLN A O 1
ATOM 886 N N . PHE A 1 118 ? -7.292 7.597 5.862 1.00 94.25 118 PHE A N 1
ATOM 887 C CA . PHE A 1 118 ? -7.489 7.971 7.252 1.00 94.25 118 PHE A CA 1
ATOM 888 C C . PHE A 1 118 ? -8.970 8.210 7.493 1.00 94.25 118 PHE A C 1
ATOM 890 O O . PHE A 1 118 ? -9.605 8.973 6.768 1.00 94.25 118 PHE A O 1
ATOM 897 N N . LEU A 1 119 ? -9.520 7.544 8.502 1.00 94.56 119 LEU A N 1
ATOM 898 C CA . LEU A 1 119 ? -10.941 7.596 8.821 1.00 94.56 119 LEU A CA 1
ATOM 899 C C . LEU A 1 119 ? -11.126 7.804 10.316 1.00 94.56 119 LEU A C 1
ATOM 901 O O . LEU A 1 119 ? -10.390 7.248 11.125 1.00 94.56 119 LEU A O 1
ATOM 905 N N . GLU A 1 120 ? -12.145 8.565 10.684 1.00 95.75 120 GLU A N 1
ATOM 906 C CA . GLU A 1 120 ? -12.672 8.571 12.042 1.00 95.75 120 GLU A CA 1
ATOM 907 C C . GLU A 1 120 ? -13.961 7.748 12.054 1.00 95.75 120 GLU A C 1
ATOM 909 O O . GLU A 1 120 ? -14.842 7.965 11.218 1.00 95.75 120 GLU A O 1
ATOM 914 N N . LEU A 1 121 ? -14.037 6.784 12.970 1.00 95.31 121 LEU A N 1
ATOM 915 C CA . LEU A 1 121 ? -15.195 5.927 13.190 1.00 95.31 121 LEU A CA 1
ATOM 916 C C . LEU A 1 121 ? -15.912 6.369 14.462 1.00 95.31 121 LEU A C 1
ATOM 918 O O . LEU A 1 121 ? -15.328 6.342 15.549 1.00 95.31 121 LEU A O 1
ATOM 922 N N . LYS A 1 122 ? -17.180 6.754 14.336 1.00 96.00 122 LYS A N 1
ATOM 923 C CA . LYS A 1 122 ? -18.048 7.064 15.478 1.00 96.00 122 LYS A CA 1
ATOM 924 C C . LYS A 1 122 ? -18.712 5.791 16.027 1.00 96.00 122 LYS A C 1
ATOM 926 O O . LYS A 1 122 ? -18.825 4.808 15.294 1.00 96.00 122 LYS A O 1
ATOM 931 N N . PRO A 1 123 ? -19.177 5.787 17.291 1.00 94.62 123 PRO A N 1
ATOM 932 C CA . PRO A 1 123 ? -19.923 4.654 17.842 1.00 94.62 123 PRO A CA 1
ATOM 933 C C . PRO A 1 123 ? -21.124 4.284 16.955 1.00 94.62 123 PRO A C 1
ATOM 935 O O . PRO A 1 123 ? -21.844 5.177 16.507 1.00 94.62 123 PRO A O 1
ATOM 938 N N . GLY A 1 124 ? -21.291 2.992 16.653 1.00 95.25 124 GLY A N 1
ATOM 939 C CA . GLY A 1 124 ? -22.370 2.472 15.799 1.00 95.25 124 GLY A CA 1
ATOM 940 C C . GLY A 1 124 ? -22.256 2.803 14.301 1.00 95.25 124 GLY A C 1
ATOM 941 O O . GLY A 1 124 ? -23.087 2.365 13.504 1.00 95.25 124 GLY A O 1
ATOM 942 N N . GLU A 1 125 ? -21.250 3.575 13.878 1.00 97.75 125 GLU A N 1
ATOM 943 C CA . GLU A 1 125 ? -21.118 4.015 12.487 1.00 97.75 125 GLU A CA 1
ATOM 944 C C . GLU A 1 125 ? -20.689 2.873 11.563 1.00 97.75 125 GLU A C 1
ATOM 946 O O . GLU A 1 125 ? -19.858 2.044 11.920 1.00 97.75 125 GLU A O 1
ATOM 951 N N . THR A 1 126 ? -21.204 2.873 10.330 1.00 97.81 126 THR A N 1
ATOM 952 C CA . THR A 1 126 ? -20.660 2.065 9.233 1.00 97.81 126 THR A CA 1
ATOM 953 C C . THR A 1 126 ? -19.955 2.963 8.220 1.00 97.81 126 THR A C 1
ATOM 955 O O . THR A 1 126 ? -20.547 3.919 7.719 1.00 97.81 126 THR A O 1
ATOM 958 N N . LYS A 1 127 ? -18.701 2.643 7.888 1.00 98.12 127 LYS A N 1
ATOM 959 C CA . LYS A 1 127 ? -17.952 3.257 6.781 1.00 98.12 127 LYS A CA 1
ATOM 960 C C . LYS A 1 127 ? -17.666 2.240 5.687 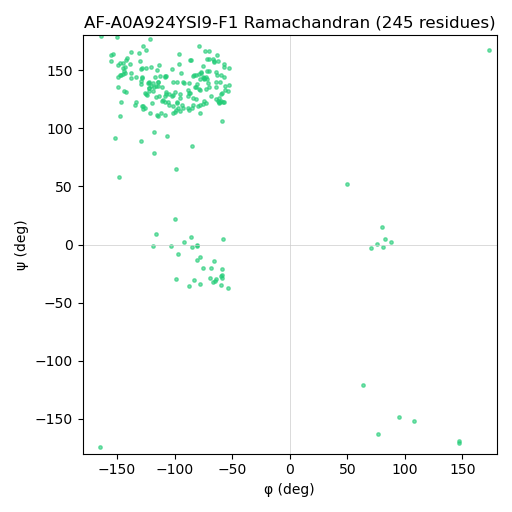1.00 98.12 127 LYS A C 1
ATOM 962 O O . LYS A 1 127 ? -17.527 1.049 5.957 1.00 98.12 127 LYS A O 1
ATOM 967 N N . THR A 1 128 ? -17.485 2.740 4.471 1.00 98.00 128 THR A N 1
ATOM 968 C CA . THR A 1 128 ? -17.056 1.936 3.325 1.00 98.00 128 THR A CA 1
ATOM 969 C C . THR A 1 128 ? -15.726 2.451 2.786 1.00 98.00 128 THR A C 1
ATOM 971 O O . THR A 1 128 ? -15.525 3.661 2.685 1.00 98.00 128 THR A O 1
ATOM 974 N N . ILE A 1 129 ? -14.833 1.532 2.424 1.00 98.00 129 ILE A N 1
ATOM 975 C CA . ILE A 1 129 ? -13.577 1.797 1.721 1.00 98.00 129 ILE A CA 1
ATOM 976 C C . ILE A 1 129 ? -13.613 1.036 0.400 1.00 98.00 129 ILE A C 1
ATOM 978 O O . ILE A 1 129 ? -13.728 -0.186 0.387 1.00 98.00 129 ILE A O 1
ATOM 982 N N . ASN A 1 130 ? -13.475 1.757 -0.709 1.00 97.44 130 ASN A N 1
ATOM 983 C CA . ASN A 1 130 ? -13.495 1.162 -2.039 1.00 97.44 130 ASN A CA 1
ATOM 984 C C . ASN A 1 130 ? -12.112 1.256 -2.677 1.00 97.44 130 ASN A C 1
ATOM 986 O O . ASN A 1 130 ? -11.661 2.342 -3.036 1.00 97.44 130 ASN A O 1
ATOM 990 N N . TYR A 1 131 ? -11.474 0.107 -2.868 1.00 97.06 131 TYR A N 1
ATOM 991 C CA . TYR A 1 131 ? -10.319 -0.061 -3.743 1.00 97.06 131 TYR A CA 1
ATOM 992 C C . TYR A 1 131 ? -10.813 -0.634 -5.071 1.00 97.06 131 TYR A C 1
ATOM 994 O O . TYR A 1 131 ? -10.529 -1.777 -5.413 1.00 97.06 131 TYR A O 1
ATOM 1002 N N . VAL A 1 132 ? -11.626 0.144 -5.788 1.00 96.56 132 VAL A N 1
ATOM 1003 C CA . VAL A 1 132 ? -12.256 -0.269 -7.050 1.00 96.56 132 VAL A CA 1
ATOM 1004 C C . VAL A 1 132 ? -11.932 0.744 -8.133 1.00 96.56 132 VAL A C 1
ATOM 1006 O O . VAL A 1 132 ? -12.108 1.948 -7.936 1.00 96.56 132 VAL A O 1
ATOM 1009 N N . ARG A 1 133 ? -11.459 0.274 -9.290 1.00 95.00 133 ARG A N 1
ATOM 1010 C CA . ARG A 1 133 ? -11.033 1.148 -10.395 1.00 95.00 133 ARG A CA 1
ATOM 1011 C C . ARG A 1 133 ? -11.691 0.727 -11.708 1.00 95.00 133 ARG A C 1
ATOM 1013 O O . ARG A 1 133 ? -11.133 -0.045 -12.479 1.00 95.00 133 ARG A O 1
ATOM 1020 N N . ALA A 1 134 ? -12.872 1.286 -11.983 1.00 91.94 134 ALA A N 1
ATOM 1021 C CA . ALA A 1 134 ? -13.617 1.033 -13.225 1.00 91.94 134 ALA A CA 1
ATOM 1022 C C . ALA A 1 134 ? -13.035 1.752 -14.458 1.00 91.94 134 ALA A C 1
ATOM 1024 O O . ALA A 1 134 ? -13.324 1.392 -15.596 1.00 91.94 134 ALA A O 1
ATOM 1025 N N . LYS A 1 135 ? -12.236 2.796 -14.231 1.00 96.06 135 LYS A N 1
ATOM 1026 C CA . LYS A 1 135 ? -11.629 3.644 -15.260 1.00 96.06 135 LYS A CA 1
ATOM 1027 C C . LYS A 1 135 ? -10.127 3.751 -15.061 1.00 96.06 135 LYS A C 1
ATOM 1029 O O . LYS A 1 135 ? -9.603 3.346 -14.025 1.00 96.06 135 LYS A O 1
ATOM 1034 N N . GLY A 1 136 ? -9.459 4.338 -16.047 1.00 97.50 136 GLY A N 1
ATOM 1035 C CA . GLY A 1 136 ? -8.038 4.626 -16.005 1.00 97.50 136 GLY A CA 1
ATOM 1036 C C . GLY A 1 136 ? -7.228 3.721 -16.919 1.00 97.50 136 GLY A C 1
ATOM 1037 O O . GLY A 1 136 ? -7.747 3.204 -17.913 1.00 97.50 136 GLY A O 1
ATOM 1038 N N . ALA A 1 137 ? -5.970 3.480 -16.565 1.00 98.12 137 ALA A N 1
ATOM 1039 C CA . ALA A 1 137 ? -5.090 2.616 -17.339 1.00 98.12 137 ALA A CA 1
ATOM 1040 C C . ALA A 1 137 ? -4.064 1.902 -16.460 1.00 98.12 137 ALA A C 1
ATOM 1042 O O . ALA A 1 137 ? -3.678 2.375 -15.390 1.00 98.12 137 ALA A O 1
ATOM 1043 N N . ARG A 1 138 ? -3.599 0.750 -16.943 1.00 97.56 138 ARG A N 1
ATOM 1044 C CA . ARG A 1 138 ? -2.370 0.124 -16.449 1.00 97.56 138 ARG A CA 1
ATOM 1045 C C . ARG A 1 138 ? -1.178 0.839 -17.074 1.00 97.56 138 ARG A C 1
ATOM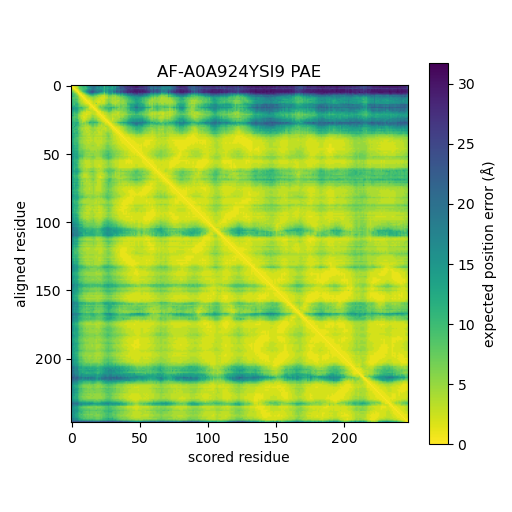 1047 O O . ARG A 1 138 ? -1.258 1.280 -18.222 1.00 97.56 138 ARG A O 1
ATOM 1054 N N . VAL A 1 139 ? -0.084 0.937 -16.330 1.00 98.12 139 VAL A N 1
ATOM 1055 C CA . VAL A 1 139 ? 1.138 1.600 -16.786 1.00 98.12 139 VAL A CA 1
ATOM 1056 C C . VAL A 1 139 ? 2.136 0.540 -17.217 1.00 98.12 139 VAL A C 1
ATOM 1058 O O . VAL A 1 139 ? 2.622 -0.234 -16.390 1.00 98.12 139 VAL A O 1
ATOM 1061 N N . ARG A 1 140 ? 2.428 0.498 -18.515 1.00 98.25 140 ARG A N 1
ATOM 1062 C CA . ARG A 1 140 ? 3.464 -0.343 -19.110 1.00 98.25 140 ARG A CA 1
ATOM 1063 C C . ARG A 1 140 ? 4.726 0.473 -19.318 1.00 98.25 140 ARG A C 1
ATOM 1065 O O . ARG A 1 140 ? 4.671 1.597 -19.812 1.00 98.25 140 ARG A O 1
ATOM 1072 N N . GLY A 1 141 ? 5.872 -0.131 -19.047 1.00 98.12 141 GLY A N 1
ATOM 1073 C CA . GLY A 1 141 ? 7.135 0.452 -19.462 1.00 98.12 141 GLY A CA 1
ATOM 1074 C C . GLY A 1 141 ? 8.299 -0.517 -19.394 1.00 98.12 141 GLY A C 1
ATOM 1075 O O . GLY A 1 141 ? 8.150 -1.717 -19.140 1.00 98.12 141 GLY A O 1
ATOM 1076 N N . LYS A 1 142 ? 9.474 0.047 -19.656 1.00 98.44 142 LYS A N 1
ATOM 1077 C CA . LYS A 1 142 ? 10.759 -0.641 -19.692 1.00 98.44 142 LYS A CA 1
ATOM 1078 C C . LYS A 1 142 ? 11.808 0.224 -19.004 1.00 98.44 142 LYS A C 1
ATOM 1080 O O . LYS A 1 142 ? 11.725 1.452 -19.045 1.00 98.44 142 LYS A O 1
ATOM 1085 N N . LEU A 1 143 ? 12.772 -0.422 -18.366 1.00 98.50 143 LEU A N 1
ATOM 1086 C CA . LEU A 1 143 ? 13.914 0.234 -17.746 1.00 98.50 143 LEU A CA 1
ATOM 1087 C C . LEU A 1 143 ? 15.194 -0.100 -18.508 1.00 98.50 143 LEU A C 1
ATOM 1089 O O . LEU A 1 143 ? 15.452 -1.273 -18.782 1.00 98.50 143 LEU A O 1
ATOM 1093 N N . THR A 1 144 ? 16.032 0.907 -18.754 1.00 98.25 144 THR A N 1
ATOM 1094 C CA . THR A 1 144 ? 17.416 0.672 -19.176 1.00 98.25 144 THR A CA 1
ATOM 1095 C C . THR A 1 144 ? 18.230 0.284 -17.949 1.00 98.25 144 THR A C 1
ATOM 1097 O O . THR A 1 144 ? 18.424 1.094 -17.034 1.00 98.25 144 THR A O 1
ATOM 1100 N N . LEU A 1 145 ? 18.697 -0.962 -17.927 1.00 97.81 145 LEU A N 1
ATOM 1101 C CA . LEU A 1 145 ? 19.417 -1.532 -16.793 1.00 97.81 145 LEU A CA 1
ATOM 1102 C C . LEU A 1 145 ? 20.907 -1.150 -16.812 1.00 97.81 145 LEU A C 1
ATOM 1104 O O . LEU A 1 145 ? 21.505 -1.053 -17.888 1.00 97.81 145 LEU A O 1
ATOM 1108 N N . PRO A 1 146 ? 21.539 -0.950 -15.641 1.00 96.50 146 PRO A N 1
ATOM 1109 C CA . PRO A 1 146 ? 22.990 -0.853 -15.558 1.00 96.50 146 PRO A CA 1
ATOM 1110 C C . PRO A 1 146 ? 23.644 -2.197 -15.918 1.00 96.50 146 PRO A C 1
ATOM 1112 O O . PRO A 1 146 ? 23.026 -3.254 -15.820 1.00 96.50 146 PRO A O 1
ATOM 1115 N N . ALA A 1 147 ? 24.928 -2.164 -16.285 1.00 94.56 147 ALA A N 1
ATOM 1116 C CA . ALA A 1 147 ? 25.703 -3.380 -16.559 1.00 94.56 147 ALA A CA 1
ATOM 1117 C C . ALA A 1 147 ? 25.963 -4.231 -15.299 1.00 94.56 147 ALA A C 1
ATOM 1119 O O . ALA A 1 147 ? 26.289 -5.412 -15.392 1.00 94.56 147 ALA A O 1
ATOM 1120 N N . GLU A 1 148 ? 25.859 -3.624 -14.116 1.00 93.81 148 GLU A N 1
ATOM 1121 C CA . GLU A 1 148 ? 26.024 -4.305 -12.836 1.00 93.81 148 GLU A CA 1
ATOM 1122 C C . GLU A 1 148 ? 24.837 -5.231 -12.539 1.00 93.81 148 GLU A C 1
ATOM 1124 O O . GLU A 1 148 ? 23.682 -4.895 -12.801 1.00 93.81 148 GLU A O 1
ATOM 1129 N N . LYS A 1 149 ? 25.115 -6.391 -11.932 1.00 92.75 149 LYS A N 1
ATOM 1130 C CA . LYS A 1 149 ? 24.069 -7.326 -11.514 1.00 92.75 149 LYS A CA 1
ATOM 1131 C C . LYS A 1 149 ? 23.188 -6.698 -10.433 1.00 92.75 149 LYS A C 1
ATOM 1133 O O . LYS A 1 149 ? 23.669 -6.326 -9.364 1.00 92.75 149 LYS A O 1
ATOM 1138 N N . LEU A 1 150 ? 21.884 -6.676 -10.686 1.00 93.81 150 LEU A N 1
ATOM 1139 C CA . LEU A 1 150 ? 20.877 -6.239 -9.727 1.00 93.81 150 LEU A CA 1
ATOM 1140 C C . LEU A 1 150 ? 20.299 -7.432 -8.957 1.00 93.81 150 LEU A C 1
ATOM 1142 O O . LEU A 1 150 ? 20.187 -8.543 -9.471 1.00 93.81 150 LEU A O 1
ATOM 1146 N N . MET A 1 151 ? 19.934 -7.187 -7.704 1.00 92.81 151 MET A N 1
ATOM 1147 C CA . MET A 1 151 ? 19.182 -8.108 -6.850 1.00 92.81 151 MET A CA 1
ATOM 1148 C C . MET A 1 151 ? 17.673 -8.004 -7.108 1.00 92.81 151 MET A C 1
ATOM 1150 O O . MET A 1 151 ? 16.946 -8.980 -6.953 1.00 92.81 151 MET A O 1
ATOM 1154 N N . GLY A 1 152 ? 17.199 -6.820 -7.492 1.00 94.19 152 GLY A N 1
ATOM 1155 C CA . GLY A 1 152 ? 15.805 -6.578 -7.835 1.00 94.19 152 GLY A CA 1
ATOM 1156 C C . GLY A 1 152 ? 15.527 -5.102 -8.081 1.00 94.19 152 GLY A C 1
ATOM 1157 O O . GLY A 1 152 ? 16.343 -4.233 -7.755 1.00 94.19 152 GLY A O 1
ATOM 1158 N N . ILE A 1 153 ? 14.355 -4.835 -8.653 1.00 95.50 153 ILE A N 1
ATOM 1159 C CA . ILE A 1 153 ? 13.885 -3.492 -8.978 1.00 95.50 153 ILE A CA 1
ATOM 1160 C C . ILE A 1 153 ? 12.442 -3.361 -8.506 1.00 95.50 153 ILE A C 1
ATOM 1162 O O . ILE A 1 153 ? 11.589 -4.133 -8.937 1.00 95.50 153 ILE A O 1
ATOM 1166 N N . ALA A 1 154 ? 12.169 -2.383 -7.649 1.00 95.81 154 ALA A N 1
ATOM 1167 C CA . ALA A 1 154 ? 10.815 -1.991 -7.287 1.00 95.81 154 ALA A CA 1
ATOM 1168 C C . ALA A 1 154 ? 10.374 -0.820 -8.170 1.00 95.81 154 ALA A C 1
ATOM 1170 O O . ALA A 1 154 ? 11.092 0.176 -8.278 1.00 95.81 154 ALA A O 1
ATOM 1171 N N . VAL A 1 155 ? 9.199 -0.932 -8.782 1.00 97.44 155 VAL A N 1
ATOM 1172 C CA . VAL A 1 155 ? 8.528 0.144 -9.514 1.00 97.44 155 VAL A CA 1
ATOM 1173 C C . VAL A 1 155 ? 7.314 0.566 -8.706 1.00 97.44 155 VAL A C 1
ATOM 1175 O O . VAL A 1 155 ? 6.470 -0.267 -8.384 1.00 97.44 155 VAL A O 1
ATOM 1178 N N . SER A 1 156 ? 7.227 1.853 -8.387 1.00 97.50 156 SER A N 1
ATOM 1179 C CA . SER A 1 156 ? 6.163 2.426 -7.568 1.00 97.50 156 SER A CA 1
ATOM 1180 C C . SER A 1 156 ? 5.547 3.635 -8.249 1.00 97.50 156 SER A C 1
ATOM 1182 O O . SER A 1 156 ? 6.260 4.484 -8.787 1.00 97.50 156 SER A O 1
ATOM 1184 N N . ILE A 1 157 ? 4.223 3.728 -8.180 1.00 98.00 157 ILE A N 1
ATOM 1185 C CA . ILE A 1 157 ? 3.458 4.885 -8.631 1.00 98.00 157 ILE A CA 1
ATOM 1186 C C . ILE A 1 157 ? 2.924 5.613 -7.411 1.00 98.00 157 ILE A C 1
ATOM 1188 O O . ILE A 1 157 ? 2.206 5.019 -6.609 1.00 98.00 157 ILE A O 1
ATOM 1192 N N . SER A 1 158 ? 3.253 6.891 -7.278 1.00 97.56 158 SER A N 1
ATOM 1193 C CA . SER A 1 158 ? 2.895 7.698 -6.114 1.00 97.56 158 SER A CA 1
ATOM 1194 C C . SER A 1 158 ? 2.269 9.032 -6.512 1.00 97.56 158 SER A C 1
ATOM 1196 O O . SER A 1 158 ? 2.355 9.459 -7.665 1.00 97.56 158 SER A O 1
ATOM 1198 N N . SER A 1 159 ? 1.621 9.697 -5.559 1.00 95.94 159 SER A N 1
ATOM 1199 C CA . SER A 1 159 ? 1.089 11.046 -5.740 1.00 95.94 159 SER A CA 1
ATOM 1200 C C . SER A 1 159 ? 2.211 12.028 -6.087 1.00 95.94 159 SER A C 1
ATOM 1202 O O . SER A 1 159 ? 3.339 11.913 -5.605 1.00 95.94 159 SER A O 1
ATOM 1204 N N . GLU A 1 160 ? 1.899 13.029 -6.914 1.00 91.12 160 GLU A N 1
ATOM 1205 C CA . GLU A 1 160 ? 2.833 14.129 -7.200 1.00 91.12 160 GLU A CA 1
ATOM 1206 C C . GLU A 1 160 ? 3.081 14.991 -5.953 1.00 91.12 160 GLU A C 1
ATOM 1208 O O . GLU A 1 160 ? 4.167 15.536 -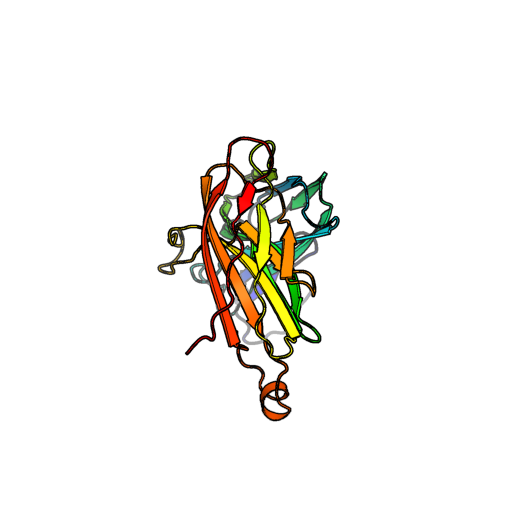5.760 1.00 91.12 160 GLU A O 1
ATOM 1213 N N . LYS A 1 161 ? 2.063 15.116 -5.098 1.00 89.06 161 LYS A N 1
ATOM 1214 C CA . LYS A 1 161 ? 2.082 15.979 -3.919 1.00 89.06 161 LYS A CA 1
ATOM 1215 C C . LYS A 1 161 ? 2.067 15.150 -2.650 1.00 89.06 161 LYS A C 1
ATOM 1217 O O . LYS A 1 161 ? 1.409 14.110 -2.588 1.00 89.06 161 LYS A O 1
ATOM 1222 N N . ALA A 1 162 ? 2.769 15.654 -1.644 1.00 89.94 162 ALA A N 1
ATOM 1223 C CA . ALA A 1 162 ? 2.606 15.165 -0.293 1.00 89.94 162 ALA A CA 1
ATOM 1224 C C . ALA A 1 162 ? 1.248 15.621 0.263 1.00 89.94 162 ALA A C 1
ATOM 1226 O O . ALA A 1 162 ? 0.805 16.749 0.036 1.00 89.94 162 ALA A O 1
ATOM 1227 N N . GLU A 1 163 ? 0.596 14.719 0.976 1.00 87.56 163 GLU A N 1
ATOM 1228 C CA . GLU A 1 163 ? -0.628 14.935 1.728 1.00 87.56 163 GLU A CA 1
ATOM 1229 C C . GLU A 1 163 ? -0.277 15.064 3.210 1.00 87.56 163 GLU A C 1
ATOM 1231 O O . GLU A 1 163 ? 0.713 14.496 3.676 1.00 87.56 163 GLU A O 1
ATOM 1236 N N . LYS A 1 164 ? -1.085 15.823 3.952 1.00 87.25 164 LYS A N 1
ATOM 1237 C CA . LYS A 1 164 ? -0.947 15.956 5.404 1.00 87.25 164 LYS A CA 1
ATOM 1238 C C . LYS A 1 164 ? -1.824 14.937 6.107 1.00 87.25 164 LYS A C 1
ATOM 1240 O O . LYS A 1 164 ? -2.982 14.762 5.730 1.00 87.25 164 LYS A O 1
ATOM 1245 N N . ASP A 1 165 ? -1.293 14.363 7.179 1.00 86.38 165 ASP A N 1
ATOM 1246 C CA . ASP A 1 165 ? -2.081 13.567 8.111 1.00 86.38 165 ASP A CA 1
ATOM 1247 C C . ASP A 1 165 ? -3.237 14.388 8.674 1.00 86.38 165 ASP A C 1
ATOM 1249 O O . ASP A 1 165 ? -2.996 15.441 9.264 1.00 86.38 165 ASP A O 1
ATOM 1253 N N . PRO A 1 166 ? -4.502 13.954 8.515 1.00 87.38 166 PRO A N 1
ATOM 1254 C CA . PRO A 1 166 ? -5.610 14.665 9.140 1.00 87.38 166 PRO A CA 1
ATOM 1255 C C . PRO A 1 166 ? -5.554 14.582 10.673 1.00 87.38 166 PRO A C 1
ATOM 1257 O O . PRO A 1 166 ? -6.256 15.329 11.357 1.00 87.38 166 PRO A O 1
ATOM 1260 N N . PHE A 1 167 ? -4.739 13.685 11.231 1.00 86.81 167 PHE A N 1
ATOM 1261 C CA . PHE A 1 167 ? -4.644 13.402 12.657 1.00 86.81 167 PHE A CA 1
ATOM 1262 C C . PHE A 1 167 ? -3.252 13.671 13.252 1.00 86.81 167 PHE A C 1
ATOM 1264 O O . PHE A 1 167 ? -3.078 13.508 14.460 1.00 86.81 167 PHE A O 1
ATOM 1271 N N . ASP A 1 168 ? -2.278 14.106 12.448 1.00 80.81 168 ASP A N 1
ATOM 1272 C CA . ASP A 1 168 ? -0.902 14.396 12.871 1.00 80.81 168 ASP A CA 1
ATOM 1273 C C . ASP A 1 168 ? -0.276 15.513 12.001 1.00 80.81 168 ASP A C 1
ATOM 1275 O O . ASP A 1 168 ? -0.886 16.040 11.081 1.00 80.81 168 ASP A O 1
ATOM 1279 N N . LYS A 1 169 ? 0.962 15.918 12.282 1.00 82.12 169 LYS A N 1
ATOM 1280 C CA . LYS A 1 169 ? 1.720 16.916 11.509 1.00 82.12 169 LYS A CA 1
ATOM 1281 C C . LYS A 1 169 ? 2.582 16.299 10.407 1.00 82.12 169 LYS A C 1
ATOM 1283 O O . LYS A 1 169 ? 3.351 17.013 9.767 1.00 82.12 169 LYS A O 1
ATOM 1288 N N . ARG A 1 170 ? 2.522 14.978 10.234 1.00 85.81 170 ARG A N 1
ATOM 1289 C CA . ARG A 1 170 ? 3.330 14.257 9.250 1.00 85.81 170 ARG A CA 1
ATOM 1290 C C . ARG A 1 170 ? 2.770 14.468 7.849 1.00 85.81 170 ARG A C 1
ATOM 1292 O O . ARG A 1 170 ? 1.561 14.528 7.653 1.00 85.81 170 ARG A O 1
ATOM 1299 N N . GLU A 1 171 ? 3.678 14.553 6.890 1.00 88.56 171 GLU A N 1
ATOM 1300 C CA . GLU A 1 171 ? 3.361 14.547 5.468 1.00 88.56 171 GLU A CA 1
ATOM 1301 C C . GLU A 1 171 ? 3.775 13.200 4.870 1.00 88.56 171 GLU A C 1
ATOM 1303 O O . GLU A 1 171 ? 4.781 12.614 5.284 1.00 88.56 171 GLU A O 1
ATOM 1308 N N . TRP A 1 172 ? 3.014 12.695 3.902 1.00 87.00 172 TRP A N 1
ATOM 1309 C CA . TRP A 1 172 ? 3.375 11.499 3.138 1.00 87.00 172 TRP A CA 1
ATOM 1310 C C . TRP A 1 172 ? 2.982 11.647 1.673 1.00 87.00 172 TRP A C 1
ATOM 1312 O O . TRP A 1 172 ? 2.110 12.431 1.321 1.00 87.00 172 TRP A O 1
ATOM 1322 N N . THR A 1 173 ? 3.594 10.847 0.810 1.00 91.50 173 THR A N 1
ATOM 1323 C CA . THR A 1 173 ? 3.147 10.653 -0.571 1.00 91.50 173 THR A CA 1
ATOM 1324 C C . THR A 1 173 ? 2.385 9.338 -0.672 1.00 91.50 173 THR A C 1
ATOM 1326 O O . THR A 1 173 ? 2.844 8.291 -0.205 1.00 91.50 173 THR A O 1
ATOM 1329 N N . THR A 1 174 ? 1.181 9.379 -1.235 1.00 94.12 174 THR A N 1
ATOM 1330 C CA . THR A 1 174 ? 0.337 8.191 -1.363 1.00 94.12 174 THR A CA 1
ATOM 1331 C C . THR A 1 174 ? 0.897 7.329 -2.482 1.00 94.12 174 THR A C 1
ATOM 1333 O O . THR A 1 174 ? 1.013 7.785 -3.613 1.00 94.12 174 THR A O 1
ATOM 1336 N N . THR A 1 175 ? 1.270 6.085 -2.185 1.00 96.81 175 THR A N 1
ATOM 1337 C CA . THR A 1 175 ? 1.638 5.112 -3.222 1.00 96.81 175 THR A CA 1
ATOM 1338 C C . THR A 1 175 ? 0.375 4.398 -3.678 1.00 96.81 175 THR A C 1
ATOM 1340 O O . THR A 1 175 ? -0.374 3.908 -2.848 1.00 96.81 175 THR A O 1
ATOM 1343 N N . PHE A 1 176 ? 0.110 4.352 -4.976 1.00 97.06 176 PHE A N 1
ATOM 1344 C CA . PHE A 1 176 ? -1.102 3.760 -5.545 1.00 97.06 176 PHE A CA 1
ATOM 1345 C C . PHE A 1 176 ? -0.881 2.350 -6.068 1.00 97.06 176 PHE A C 1
ATOM 1347 O O . PHE A 1 176 ? -1.814 1.557 -6.054 1.00 97.06 176 PHE A O 1
ATOM 1354 N N . ALA A 1 177 ? 0.340 2.060 -6.518 1.00 96.75 177 ALA A N 1
ATOM 1355 C CA . ALA A 1 177 ? 0.772 0.757 -6.998 1.00 96.75 177 ALA A CA 1
ATOM 1356 C C . ALA A 1 177 ? 2.262 0.583 -6.695 1.00 96.75 177 ALA A C 1
ATOM 1358 O O . ALA A 1 177 ? 3.030 1.544 -6.779 1.00 96.75 177 ALA A O 1
ATOM 1359 N N . SER A 1 178 ? 2.678 -0.634 -6.361 1.00 96.44 178 SER A N 1
ATOM 1360 C CA . SER A 1 178 ? 4.089 -0.987 -6.226 1.00 96.44 178 SER A CA 1
ATOM 1361 C C . SER A 1 178 ? 4.280 -2.453 -6.588 1.00 96.44 178 SER A C 1
ATOM 1363 O O . SER A 1 178 ? 3.469 -3.283 -6.186 1.00 96.44 178 SER A O 1
ATOM 1365 N N . GLN A 1 179 ? 5.311 -2.756 -7.373 1.00 95.19 179 GLN A N 1
ATOM 1366 C CA . GLN A 1 179 ? 5.615 -4.122 -7.794 1.00 95.19 179 GLN A CA 1
ATOM 1367 C C . GLN A 1 179 ? 7.095 -4.310 -8.112 1.00 95.19 179 GLN A C 1
ATOM 1369 O O . GLN A 1 179 ? 7.823 -3.351 -8.378 1.00 95.19 179 GLN A O 1
ATOM 1374 N N . THR A 1 180 ? 7.526 -5.566 -8.180 1.00 95.56 180 THR A N 1
ATOM 1375 C CA . THR A 1 180 ? 8.830 -5.921 -8.742 1.00 95.56 180 THR A CA 1
ATOM 1376 C C . THR A 1 180 ? 8.772 -5.887 -10.278 1.00 95.56 180 THR A C 1
ATOM 1378 O O . THR A 1 180 ? 7.845 -6.434 -10.878 1.00 95.56 180 THR A O 1
ATOM 1381 N N . ALA A 1 181 ? 9.750 -5.252 -10.930 1.00 96.25 181 ALA A N 1
ATOM 1382 C CA . ALA A 1 181 ? 9.918 -5.359 -12.384 1.00 96.25 181 ALA A CA 1
ATOM 1383 C C . ALA A 1 181 ? 10.521 -6.720 -12.769 1.00 96.25 181 ALA A C 1
ATOM 1385 O O . ALA A 1 181 ? 11.251 -7.327 -11.986 1.00 96.25 181 ALA A O 1
ATOM 1386 N N . ALA A 1 182 ? 10.253 -7.188 -13.986 1.00 96.06 182 ALA A N 1
ATOM 1387 C CA . ALA A 1 182 ? 10.878 -8.397 -14.513 1.00 96.06 182 ALA A CA 1
ATOM 1388 C C . ALA A 1 182 ? 12.405 -8.232 -14.650 1.00 96.06 182 ALA A C 1
ATOM 1390 O O . ALA A 1 182 ? 12.925 -7.115 -14.664 1.00 96.06 182 ALA A O 1
ATOM 1391 N N . GLU A 1 183 ? 13.132 -9.346 -14.788 1.00 93.88 183 GLU A N 1
ATOM 1392 C CA . GLU A 1 183 ? 14.602 -9.349 -14.915 1.00 93.88 183 GLU A CA 1
ATOM 1393 C C . GLU A 1 183 ? 15.103 -8.536 -16.113 1.00 93.88 183 GLU A C 1
ATOM 1395 O O . GLU A 1 183 ? 16.186 -7.961 -16.071 1.00 93.88 183 GLU A O 1
ATOM 1400 N N . ASP A 1 184 ? 14.295 -8.450 -17.168 1.00 95.56 184 ASP A N 1
ATOM 1401 C CA . ASP A 1 184 ? 14.592 -7.648 -18.346 1.00 95.56 184 ASP A CA 1
ATOM 1402 C C . ASP A 1 184 ? 14.274 -6.149 -18.143 1.00 95.56 184 ASP A C 1
ATOM 1404 O O . ASP A 1 184 ? 14.446 -5.358 -19.065 1.00 95.56 184 ASP A O 1
ATOM 1408 N N . GLY A 1 185 ? 13.779 -5.741 -16.973 1.00 97.12 185 GLY A N 1
ATOM 1409 C CA . GLY A 1 185 ? 13.379 -4.371 -16.652 1.00 97.12 185 GLY A CA 1
ATOM 1410 C C . GLY A 1 185 ? 11.977 -3.983 -17.127 1.00 97.12 185 GLY A C 1
ATOM 1411 O O . GLY A 1 185 ? 11.606 -2.816 -17.006 1.00 97.12 185 GLY A O 1
ATOM 1412 N N . SER A 1 186 ? 11.198 -4.906 -17.699 1.00 98.31 186 SER A N 1
ATOM 1413 C CA . SER A 1 186 ? 9.807 -4.633 -18.075 1.00 98.31 186 SER A CA 1
ATOM 1414 C C . SER A 1 186 ? 8.877 -4.644 -16.860 1.00 98.31 186 SER A C 1
ATOM 1416 O O . SER A 1 186 ? 9.093 -5.361 -15.880 1.00 98.31 186 SER A O 1
ATOM 1418 N N . TYR A 1 187 ? 7.826 -3.828 -16.914 1.00 97.44 187 TYR A N 1
ATOM 1419 C CA . TYR A 1 187 ? 6.793 -3.786 -15.883 1.00 97.44 187 TYR A CA 1
ATOM 1420 C C . TYR A 1 187 ? 5.426 -3.451 -16.481 1.00 97.44 187 TYR A C 1
ATOM 1422 O O . TYR A 1 187 ? 5.311 -2.839 -17.546 1.00 97.44 187 TYR A O 1
ATOM 1430 N N . LEU A 1 188 ? 4.384 -3.863 -15.762 1.00 97.38 188 LEU A N 1
ATOM 1431 C CA . LEU A 1 188 ? 2.995 -3.534 -16.051 1.00 97.38 188 LEU A CA 1
ATOM 1432 C C . LEU A 1 188 ? 2.230 -3.441 -14.733 1.00 97.38 188 LEU A C 1
ATOM 1434 O O . LEU A 1 188 ? 2.025 -4.468 -14.085 1.00 97.38 188 LEU A O 1
ATOM 1438 N N . THR A 1 189 ? 1.826 -2.233 -14.348 1.00 96.50 189 THR A N 1
ATOM 1439 C CA . THR A 1 189 ? 1.174 -1.987 -13.054 1.00 96.50 189 THR A CA 1
ATOM 1440 C C . THR A 1 189 ? -0.229 -2.576 -12.982 1.00 96.50 189 THR A C 1
ATOM 1442 O O . THR A 1 189 ? -0.839 -2.892 -14.007 1.00 96.50 189 THR A O 1
ATOM 1445 N N . GLU A 1 190 ? -0.793 -2.661 -11.781 1.00 96.00 190 GLU A N 1
ATOM 1446 C CA . GLU A 1 190 ? -2.248 -2.650 -11.618 1.00 96.00 190 GLU A CA 1
ATOM 1447 C C . GLU A 1 190 ? -2.859 -1.371 -12.233 1.00 96.00 190 GLU A C 1
ATOM 1449 O O . GLU A 1 190 ? -2.176 -0.353 -12.415 1.00 96.00 190 GLU A O 1
ATOM 1454 N N . ARG A 1 191 ? -4.138 -1.434 -12.615 1.00 97.56 191 ARG A N 1
ATOM 1455 C CA . ARG A 1 191 ? -4.871 -0.320 -13.231 1.00 97.56 191 ARG A CA 1
ATOM 1456 C C . ARG A 1 191 ? -4.919 0.829 -12.252 1.00 97.56 191 ARG A C 1
ATOM 1458 O O . ARG A 1 191 ? -5.396 0.619 -11.153 1.00 97.56 191 ARG A O 1
ATOM 1465 N N . LEU A 1 192 ? -4.488 2.019 -12.638 1.00 97.75 192 LEU A N 1
ATOM 1466 C CA . LEU A 1 192 ? -4.615 3.237 -11.838 1.00 97.75 192 LEU A CA 1
ATOM 1467 C C . LEU A 1 192 ? -5.854 4.013 -12.262 1.00 97.75 192 LEU A C 1
ATOM 1469 O O . LEU A 1 192 ? -6.275 3.891 -13.408 1.00 97.75 192 LEU A O 1
ATOM 1473 N N . ALA A 1 193 ? -6.403 4.828 -11.362 1.00 96.75 193 ALA A N 1
ATOM 1474 C CA . ALA A 1 193 ? -7.418 5.807 -11.733 1.00 96.75 193 ALA A CA 1
ATOM 1475 C C . ALA A 1 193 ? -6.822 6.887 -12.667 1.00 96.75 193 ALA A C 1
ATOM 1477 O O . ALA A 1 193 ? -5.604 7.081 -12.674 1.00 96.75 193 ALA A O 1
ATOM 1478 N N . PRO A 1 194 ? -7.651 7.592 -13.458 1.00 97.94 194 PRO A N 1
ATOM 1479 C CA . PRO A 1 194 ? -7.187 8.700 -14.288 1.00 97.94 194 PRO A CA 1
ATOM 1480 C C . PRO A 1 194 ? -6.586 9.818 -13.432 1.00 97.94 194 PRO A C 1
ATOM 1482 O O . PRO A 1 194 ? -7.123 10.152 -12.374 1.00 97.94 194 PRO A O 1
ATOM 1485 N N . GLY A 1 195 ? -5.492 10.416 -13.898 1.00 96.81 195 GLY A N 1
ATOM 1486 C CA . GLY A 1 195 ? -4.840 11.511 -13.187 1.00 96.81 195 GLY A CA 1
ATOM 1487 C C . GLY A 1 195 ? -3.328 11.541 -13.344 1.00 96.81 195 GLY A C 1
ATOM 1488 O O . GLY A 1 195 ? -2.737 10.818 -14.143 1.00 96.81 195 GLY A O 1
ATOM 1489 N N . THR A 1 196 ? -2.699 12.400 -12.552 1.00 97.56 196 THR A N 1
ATOM 1490 C CA . THR A 1 196 ? -1.270 12.697 -12.650 1.00 97.56 196 THR A CA 1
ATOM 1491 C C . THR A 1 196 ? -0.509 12.088 -11.485 1.00 97.56 196 THR A C 1
ATOM 1493 O O . THR A 1 196 ? -0.856 12.308 -10.323 1.00 97.56 196 THR A O 1
ATOM 1496 N N . TYR A 1 197 ? 0.565 11.367 -11.798 1.00 98.12 197 TYR A N 1
ATOM 1497 C CA . TYR A 1 197 ? 1.344 10.612 -10.823 1.00 98.12 197 TYR A CA 1
ATOM 1498 C C . TYR A 1 197 ? 2.847 10.748 -11.061 1.00 98.12 197 TYR A C 1
ATOM 1500 O O . TYR A 1 197 ? 3.306 11.146 -12.135 1.00 98.12 197 TYR A O 1
ATOM 1508 N N . THR A 1 198 ? 3.615 10.351 -10.053 1.00 98.25 198 THR A N 1
ATOM 1509 C CA . THR A 1 198 ? 5.055 10.126 -10.150 1.00 98.25 198 THR A CA 1
ATOM 1510 C C . THR A 1 198 ? 5.306 8.629 -10.248 1.00 98.25 198 THR A C 1
ATOM 1512 O O . THR A 1 198 ? 4.984 7.878 -9.328 1.00 98.25 198 THR A O 1
ATOM 1515 N N . LEU A 1 199 ? 5.906 8.194 -11.348 1.00 98.31 199 LEU A N 1
ATOM 1516 C CA . LEU A 1 199 ? 6.481 6.865 -11.478 1.00 98.31 199 LEU A CA 1
ATOM 1517 C C . LEU A 1 199 ? 7.917 6.904 -10.974 1.00 98.31 199 LEU A C 1
ATOM 1519 O O . LEU A 1 199 ? 8.698 7.746 -11.404 1.00 98.31 199 LEU A O 1
ATOM 1523 N N . SER A 1 200 ? 8.276 5.972 -10.099 1.00 97.69 200 SER A N 1
ATOM 1524 C CA . SER A 1 200 ? 9.638 5.803 -9.603 1.00 97.69 200 SER A CA 1
ATOM 1525 C C . SER A 1 200 ? 10.086 4.353 -9.741 1.00 97.69 200 SER A C 1
ATOM 1527 O O . SER A 1 200 ? 9.308 3.429 -9.514 1.00 97.69 200 SER A O 1
ATOM 1529 N N . ALA A 1 201 ? 11.346 4.149 -10.110 1.00 97.50 201 ALA A N 1
ATOM 1530 C CA . ALA A 1 201 ? 12.003 2.851 -10.089 1.00 97.50 201 ALA A CA 1
ATOM 1531 C C . ALA A 1 201 ? 13.191 2.917 -9.132 1.00 97.50 201 ALA A C 1
ATOM 1533 O O . ALA A 1 201 ? 13.980 3.858 -9.185 1.00 97.50 201 ALA A O 1
ATOM 1534 N N . SER A 1 202 ? 13.309 1.927 -8.254 1.00 95.75 202 SER A N 1
ATOM 1535 C CA . SER A 1 202 ? 14.386 1.790 -7.275 1.00 95.75 202 SER A CA 1
ATOM 1536 C C . SER A 1 202 ? 15.027 0.422 -7.435 1.00 95.75 202 SER A C 1
ATOM 1538 O O . SER A 1 202 ? 14.371 -0.603 -7.253 1.00 95.75 202 SER A O 1
ATOM 1540 N N . ALA A 1 203 ? 16.306 0.404 -7.789 1.00 95.25 203 ALA A N 1
ATOM 1541 C CA . ALA A 1 203 ? 17.057 -0.809 -8.071 1.00 95.25 203 ALA A CA 1
ATOM 1542 C C . ALA A 1 203 ? 18.171 -1.018 -7.045 1.00 95.25 203 ALA A C 1
ATOM 1544 O O . ALA A 1 203 ? 18.852 -0.080 -6.623 1.00 95.25 203 ALA A O 1
ATOM 1545 N N . TYR A 1 204 ? 18.353 -2.273 -6.652 1.00 93.25 204 TYR A N 1
ATOM 1546 C CA . TYR A 1 204 ? 19.216 -2.669 -5.547 1.00 93.25 204 TYR A CA 1
ATOM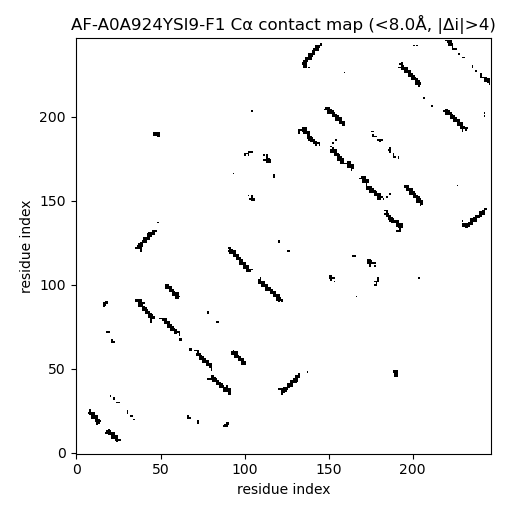 1547 C C . TYR A 1 204 ? 20.274 -3.637 -6.046 1.00 93.25 204 TYR A C 1
ATOM 1549 O O . TYR A 1 204 ? 19.964 -4.579 -6.775 1.00 93.25 204 TYR A O 1
ATOM 1557 N N . THR A 1 205 ? 21.519 -3.425 -5.639 1.00 92.81 205 THR A N 1
ATOM 1558 C CA . THR A 1 205 ? 22.608 -4.376 -5.877 1.00 92.81 205 THR A CA 1
ATOM 1559 C C . THR A 1 205 ? 22.647 -5.424 -4.760 1.00 92.81 205 THR A C 1
ATOM 1561 O O . THR A 1 205 ? 22.109 -5.184 -3.675 1.00 92.81 205 THR A O 1
ATOM 1564 N N . PRO A 1 206 ? 23.251 -6.602 -4.998 1.00 91.12 206 PRO A N 1
ATOM 1565 C CA . PRO A 1 206 ? 23.462 -7.594 -3.953 1.00 91.12 206 PRO A CA 1
ATOM 1566 C C . PRO A 1 206 ? 24.168 -6.996 -2.734 1.00 91.12 206 PRO A C 1
ATOM 1568 O O . PRO A 1 206 ? 25.119 -6.225 -2.869 1.00 91.12 206 PRO A O 1
ATOM 1571 N N . LEU A 1 207 ? 23.697 -7.367 -1.546 1.00 86.94 207 LEU A N 1
ATOM 1572 C CA . LEU A 1 207 ? 24.287 -6.917 -0.291 1.00 86.94 207 LEU A CA 1
ATOM 1573 C C . LEU A 1 207 ? 25.607 -7.630 -0.001 1.00 86.94 207 LEU A C 1
ATOM 1575 O O . LEU A 1 207 ? 25.717 -8.840 -0.219 1.00 86.94 207 LEU A O 1
ATOM 1579 N N . THR A 1 208 ? 26.564 -6.909 0.583 1.00 85.94 208 THR A N 1
ATOM 1580 C CA . THR A 1 208 ? 27.747 -7.528 1.200 1.00 85.94 208 THR A CA 1
ATOM 1581 C C . THR A 1 208 ? 27.361 -8.280 2.485 1.00 85.94 208 THR A C 1
ATOM 1583 O O . THR A 1 208 ? 26.321 -7.973 3.081 1.00 85.94 208 THR A O 1
ATOM 1586 N N . PRO A 1 209 ? 28.180 -9.231 2.972 1.00 85.31 209 PRO A N 1
ATOM 1587 C CA . PRO A 1 209 ? 27.922 -9.918 4.243 1.00 85.31 209 PRO A CA 1
ATOM 1588 C C . PRO A 1 209 ? 27.720 -8.959 5.429 1.00 85.31 209 PRO A C 1
ATOM 1590 O O . PRO A 1 209 ? 26.841 -9.164 6.265 1.00 85.31 209 PRO A O 1
ATOM 1593 N N . GLU A 1 210 ? 28.473 -7.859 5.478 1.00 82.94 210 GLU A N 1
ATOM 1594 C CA . GLU A 1 210 ? 28.350 -6.828 6.515 1.00 82.94 210 GLU A CA 1
ATOM 1595 C C . GLU A 1 210 ? 27.043 -6.039 6.405 1.00 82.94 210 GLU A C 1
ATOM 1597 O O . GLU A 1 210 ? 26.545 -5.522 7.401 1.00 82.94 210 GLU A O 1
ATOM 1602 N N . GLN A 1 211 ? 26.487 -5.899 5.201 1.00 83.38 211 GLN A N 1
ATOM 1603 C CA . GLN A 1 211 ? 25.187 -5.262 5.001 1.00 83.38 211 GLN A CA 1
ATOM 1604 C C . GLN A 1 211 ? 24.040 -6.207 5.354 1.00 83.38 211 GLN A C 1
ATOM 1606 O O . GLN A 1 211 ? 23.037 -5.748 5.889 1.00 83.38 211 GLN A O 1
ATOM 1611 N N . GLN A 1 212 ? 24.197 -7.510 5.114 1.00 80.19 212 GLN A N 1
ATOM 1612 C CA . GLN A 1 212 ? 23.207 -8.521 5.494 1.00 80.19 212 GLN A CA 1
ATOM 1613 C C . GLN A 1 212 ? 23.040 -8.640 7.013 1.00 80.19 212 GLN A C 1
ATOM 1615 O O . GLN A 1 212 ? 21.944 -8.921 7.487 1.00 80.19 212 GLN A O 1
ATOM 1620 N N . SER A 1 213 ? 24.103 -8.400 7.787 1.00 80.44 213 SER A N 1
ATOM 1621 C CA . SER A 1 213 ? 24.036 -8.413 9.254 1.00 80.44 213 SER A CA 1
ATOM 1622 C C . SER A 1 213 ? 23.428 -7.141 9.857 1.00 80.44 213 SER A C 1
ATOM 1624 O O . SER A 1 213 ? 23.111 -7.113 11.047 1.00 80.44 213 SER A O 1
ATOM 1626 N N . ARG A 1 214 ? 23.229 -6.083 9.058 1.00 79.50 214 ARG A N 1
ATOM 1627 C CA . ARG A 1 214 ? 22.563 -4.852 9.498 1.00 79.50 214 ARG A CA 1
ATOM 1628 C C . ARG A 1 214 ? 21.052 -4.990 9.338 1.00 79.50 214 ARG A C 1
ATOM 1630 O O . ARG A 1 214 ? 20.555 -5.271 8.257 1.00 79.50 214 ARG A O 1
ATOM 1637 N N . THR A 1 215 ? 20.308 -4.668 10.392 1.00 69.69 215 THR A N 1
ATOM 1638 C CA . THR A 1 215 ? 18.832 -4.620 10.388 1.00 69.69 215 THR A CA 1
ATOM 1639 C C . THR A 1 215 ? 18.265 -3.274 9.911 1.00 69.69 215 THR A C 1
ATOM 1641 O O . THR A 1 215 ? 17.064 -3.029 10.006 1.00 69.69 215 THR A O 1
ATOM 1644 N N . GLY A 1 216 ? 19.129 -2.370 9.437 1.00 72.50 216 GLY A N 1
ATOM 1645 C CA . GLY A 1 216 ? 18.751 -1.030 8.990 1.00 72.50 216 GLY A CA 1
ATOM 1646 C C . GLY A 1 216 ? 18.135 -1.000 7.590 1.00 72.50 216 GLY A C 1
ATOM 1647 O O . GLY A 1 216 ? 18.173 -1.975 6.844 1.00 72.50 216 GLY A O 1
ATOM 1648 N N . LEU A 1 217 ? 17.597 0.164 7.212 1.00 76.56 217 LEU A N 1
ATOM 1649 C CA . LEU A 1 217 ? 17.023 0.379 5.884 1.00 76.56 217 LEU A CA 1
ATOM 1650 C C . LEU A 1 217 ? 18.085 0.197 4.792 1.00 76.56 217 LEU A C 1
ATOM 1652 O O . LEU A 1 217 ? 19.075 0.932 4.738 1.00 76.56 217 LEU A O 1
ATOM 1656 N N . ILE A 1 218 ? 17.830 -0.736 3.880 1.00 83.62 218 ILE A N 1
ATOM 1657 C CA . ILE A 1 218 ? 18.632 -0.913 2.672 1.00 83.62 218 ILE A CA 1
ATOM 1658 C C . ILE A 1 218 ? 18.231 0.173 1.679 1.00 83.62 218 ILE A C 1
ATOM 1660 O O . ILE A 1 218 ? 17.070 0.276 1.281 1.00 83.62 218 ILE A O 1
ATOM 1664 N N . ARG A 1 219 ? 19.200 0.999 1.285 1.00 88.25 219 ARG A N 1
ATOM 1665 C CA . ARG A 1 219 ? 18.981 2.056 0.295 1.00 88.25 219 ARG A CA 1
ATOM 1666 C C . ARG A 1 219 ? 19.105 1.495 -1.124 1.00 88.25 219 ARG A C 1
ATOM 1668 O O . ARG A 1 219 ? 19.930 0.607 -1.338 1.00 88.25 219 ARG A O 1
ATOM 1675 N N . PRO A 1 220 ? 18.316 2.004 -2.084 1.00 92.50 220 PRO A N 1
ATOM 1676 C CA . PRO A 1 220 ? 18.522 1.678 -3.487 1.00 92.50 220 PRO A CA 1
ATOM 1677 C C . PRO A 1 220 ? 19.889 2.175 -3.965 1.00 92.50 220 PRO A C 1
ATOM 1679 O O . PRO A 1 220 ? 20.367 3.226 -3.536 1.00 92.50 220 PRO A O 1
ATOM 1682 N N . THR A 1 221 ? 20.500 1.415 -4.869 1.00 95.12 221 THR A N 1
ATOM 1683 C CA . THR A 1 221 ? 21.776 1.759 -5.513 1.00 95.12 221 THR A CA 1
ATOM 1684 C C . THR A 1 221 ? 21.542 2.611 -6.758 1.00 95.12 221 THR A C 1
ATOM 1686 O O . THR A 1 221 ? 22.322 3.515 -7.055 1.00 95.12 221 THR A O 1
ATOM 1689 N N . TYR A 1 222 ? 20.453 2.337 -7.479 1.00 97.44 222 TYR A N 1
ATOM 1690 C CA . TYR A 1 222 ? 20.053 3.068 -8.676 1.00 97.44 222 TYR A CA 1
ATOM 1691 C C . TYR A 1 222 ? 18.599 3.525 -8.568 1.00 97.44 222 TYR A C 1
ATOM 1693 O O . TYR A 1 222 ? 17.782 2.872 -7.912 1.00 97.44 222 TYR A O 1
ATOM 1701 N N . GLY A 1 223 ? 18.267 4.622 -9.242 1.00 97.50 223 GLY A N 1
ATOM 1702 C CA . GLY A 1 223 ? 16.916 5.151 -9.303 1.00 97.50 223 GLY A CA 1
ATOM 1703 C C . GLY A 1 223 ? 16.586 5.784 -10.649 1.00 97.50 223 GLY A C 1
ATOM 1704 O O . GLY A 1 223 ? 17.469 6.217 -11.384 1.00 97.50 223 GLY A O 1
ATOM 1705 N N . ALA A 1 224 ? 15.297 5.831 -10.961 1.00 98.06 224 ALA A N 1
ATOM 1706 C CA . ALA A 1 224 ? 14.734 6.616 -12.052 1.00 98.06 224 ALA A CA 1
ATOM 1707 C C . ALA A 1 224 ? 13.374 7.166 -11.621 1.00 98.06 224 ALA A C 1
ATOM 1709 O O . ALA A 1 224 ? 12.700 6.571 -10.777 1.00 98.06 224 ALA A O 1
ATOM 1710 N N . SER A 1 225 ? 12.963 8.293 -12.195 1.00 97.38 225 SER A N 1
ATOM 1711 C CA . SER A 1 225 ? 11.655 8.882 -11.928 1.00 97.38 225 SER A CA 1
ATOM 1712 C C . SER A 1 225 ? 11.121 9.603 -13.158 1.00 97.38 225 SER A C 1
ATOM 1714 O O . SER A 1 225 ? 11.892 10.183 -13.922 1.00 97.38 225 SER A O 1
ATOM 1716 N N . ALA A 1 226 ? 9.806 9.569 -13.342 1.00 97.88 226 ALA A N 1
ATOM 1717 C CA . ALA A 1 226 ? 9.107 10.295 -14.387 1.00 97.88 226 ALA A CA 1
ATOM 1718 C C . ALA A 1 226 ? 7.722 10.726 -13.903 1.00 97.88 226 ALA A C 1
ATOM 1720 O O . ALA A 1 226 ? 7.045 10.008 -13.167 1.00 97.88 226 ALA A O 1
ATOM 1721 N N . LYS A 1 227 ? 7.276 11.892 -14.367 1.00 98.00 227 LYS A N 1
ATOM 1722 C CA . LYS A 1 227 ? 5.878 12.298 -14.248 1.00 98.00 227 LYS A CA 1
ATOM 1723 C C . LYS A 1 227 ? 5.071 11.589 -15.333 1.00 98.00 227 LYS A C 1
ATOM 1725 O O . LYS A 1 227 ? 5.491 11.572 -16.488 1.00 98.00 227 LYS A O 1
ATOM 1730 N N . ILE A 1 228 ? 3.928 11.024 -14.961 1.00 98.25 228 ILE A N 1
ATOM 1731 C CA . ILE A 1 228 ? 3.025 10.326 -15.877 1.00 98.25 228 ILE A CA 1
ATOM 1732 C C . ILE A 1 228 ? 1.597 10.852 -15.732 1.00 98.25 228 ILE A C 1
ATOM 1734 O O . ILE A 1 228 ? 1.191 11.292 -14.655 1.00 98.25 228 ILE A O 1
ATOM 1738 N N . GLU A 1 229 ? 0.835 10.776 -16.817 1.00 98.19 229 GLU A N 1
ATOM 1739 C CA . GLU A 1 229 ? -0.587 11.114 -16.858 1.00 98.19 229 GLU A CA 1
ATOM 1740 C C . GLU A 1 229 ? -1.367 9.882 -17.319 1.00 98.19 229 GLU A C 1
ATOM 1742 O O . GLU A 1 229 ? -1.199 9.396 -18.438 1.00 98.19 229 GLU A O 1
ATOM 1747 N N . VAL A 1 230 ? -2.174 9.330 -16.418 1.00 98.12 230 VAL A N 1
ATOM 1748 C CA . VAL A 1 230 ? -3.000 8.149 -16.655 1.00 98.12 230 VAL A CA 1
ATOM 1749 C C . VAL A 1 230 ? -4.302 8.600 -17.324 1.00 98.12 230 VAL A C 1
ATOM 1751 O O . VAL A 1 230 ? -5.042 9.384 -16.723 1.00 98.12 230 VAL A O 1
ATOM 1754 N N . PRO A 1 231 ? -4.609 8.117 -18.543 1.00 97.81 231 PRO A N 1
ATOM 1755 C CA . PRO A 1 231 ? -5.811 8.510 -19.272 1.00 97.81 231 PRO A CA 1
ATOM 1756 C C . PRO A 1 231 ? -7.074 7.873 -18.681 1.00 97.81 231 PRO A C 1
ATOM 1758 O O . PRO A 1 231 ? -7.002 6.900 -17.940 1.00 97.81 231 PRO A O 1
ATOM 1761 N N . GLU A 1 232 ? -8.251 8.363 -19.081 1.00 96.75 232 GLU A N 1
ATOM 1762 C CA . GLU A 1 232 ? -9.562 7.825 -18.668 1.00 96.75 232 GLU A CA 1
ATOM 1763 C C . GLU A 1 232 ? -9.786 6.348 -19.042 1.00 96.75 232 GLU A C 1
ATOM 1765 O O . GLU A 1 232 ? -10.565 5.652 -18.387 1.00 96.75 232 GLU A O 1
ATOM 1770 N N . SER A 1 233 ? -9.130 5.864 -20.100 1.00 93.19 233 SER A N 1
ATOM 1771 C CA . SER A 1 233 ? -9.259 4.488 -20.587 1.00 93.19 233 SER A CA 1
ATOM 1772 C C . SER A 1 233 ? -8.022 4.041 -21.369 1.00 93.19 233 SER A C 1
ATOM 1774 O O . SE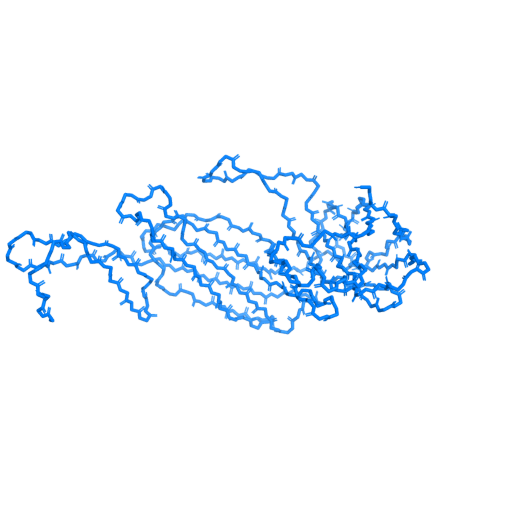R A 1 233 ? -7.242 4.870 -21.839 1.00 93.19 233 SER A O 1
ATOM 1776 N N . GLY A 1 234 ? -7.881 2.725 -21.544 1.00 88.88 234 GLY A N 1
ATOM 1777 C CA . GLY A 1 234 ? -6.822 2.108 -22.342 1.00 88.88 234 GLY A CA 1
ATOM 1778 C C . GLY A 1 234 ? -5.608 1.674 -21.521 1.00 88.88 234 GLY A C 1
ATOM 1779 O O . GLY A 1 234 ? -5.730 1.258 -20.367 1.00 88.88 234 GLY A O 1
ATOM 1780 N N . GLU A 1 235 ? -4.441 1.735 -22.154 1.00 90.00 235 GLU A N 1
ATOM 1781 C CA . GLU A 1 235 ? -3.142 1.416 -21.565 1.00 90.00 235 GLU A CA 1
ATOM 1782 C C . GLU A 1 235 ? -2.218 2.629 -21.718 1.00 90.00 235 GLU A C 1
ATOM 1784 O O . GLU A 1 235 ? -2.214 3.275 -22.768 1.00 90.00 235 GLU A O 1
ATOM 1789 N N . LEU A 1 236 ? -1.438 2.940 -20.682 1.00 97.44 236 LEU A N 1
ATOM 1790 C CA . LEU A 1 236 ? -0.406 3.967 -20.750 1.00 97.44 236 LEU A CA 1
ATOM 1791 C C . LEU A 1 236 ? 0.946 3.296 -20.986 1.00 97.44 236 LEU A C 1
ATOM 1793 O O . LEU A 1 236 ? 1.435 2.581 -20.113 1.00 97.44 236 LEU A O 1
ATOM 1797 N N . VAL A 1 237 ? 1.572 3.566 -22.131 1.00 97.88 237 VAL A N 1
ATOM 1798 C CA . VAL A 1 237 ? 2.953 3.150 -22.407 1.00 97.88 237 VAL A CA 1
ATOM 1799 C C . VAL A 1 237 ? 3.886 4.317 -22.112 1.00 97.88 237 VAL A C 1
ATOM 1801 O O . VAL A 1 237 ? 3.802 5.368 -22.745 1.00 97.88 237 VAL A O 1
ATOM 1804 N N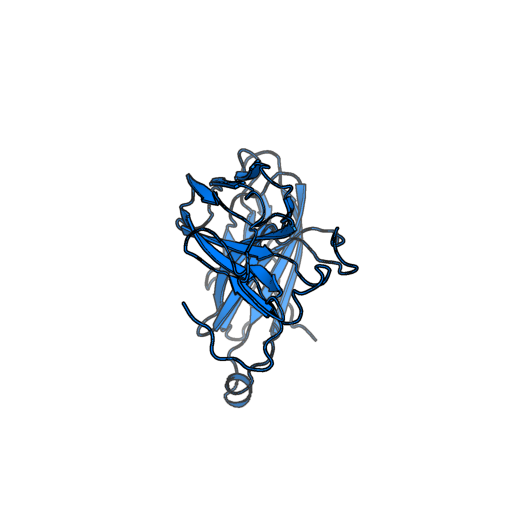 . VAL A 1 238 ? 4.777 4.131 -21.144 1.00 97.31 238 VAL A N 1
ATOM 1805 C CA . VAL A 1 238 ? 5.766 5.135 -20.739 1.00 97.31 238 VAL A CA 1
ATOM 1806 C C . VAL A 1 238 ? 7.057 4.918 -21.535 1.00 97.31 238 VAL A C 1
ATOM 1808 O O . VAL A 1 238 ? 7.462 3.763 -21.714 1.00 97.31 238 VAL A O 1
ATOM 1811 N N . PRO A 1 239 ? 7.727 5.992 -22.002 1.00 96.81 239 PRO A N 1
ATOM 1812 C CA . PRO A 1 239 ? 9.064 5.887 -22.576 1.00 96.81 239 PRO A CA 1
ATOM 1813 C C . PRO A 1 239 ? 10.035 5.154 -21.648 1.00 96.81 239 PRO A C 1
ATOM 1815 O O . PRO A 1 239 ? 9.895 5.189 -20.424 1.00 96.81 239 PRO A O 1
ATOM 1818 N N . GLU A 1 240 ? 11.033 4.499 -22.234 1.00 97.69 240 GLU A N 1
ATOM 1819 C CA . GLU A 1 240 ? 12.037 3.775 -21.462 1.00 97.69 240 GLU A CA 1
ATOM 1820 C C . GLU A 1 240 ? 12.769 4.717 -20.495 1.00 97.69 240 GLU A C 1
ATOM 1822 O O . GLU A 1 240 ? 13.225 5.796 -20.882 1.00 97.69 240 GLU A O 1
ATOM 1827 N N . LEU A 1 241 ? 12.869 4.310 -19.226 1.00 97.88 241 LEU A N 1
ATOM 1828 C CA . LEU A 1 241 ? 13.541 5.095 -18.193 1.00 97.88 241 LEU A CA 1
ATOM 1829 C C . LEU A 1 241 ? 14.894 4.489 -17.863 1.00 97.88 241 LEU A C 1
ATOM 1831 O O . LEU A 1 241 ? 15.009 3.306 -17.542 1.00 97.88 241 LEU A O 1
ATOM 1835 N N . LYS A 1 242 ? 15.926 5.325 -17.884 1.00 98.19 242 LYS A N 1
ATOM 1836 C CA . LYS A 1 242 ? 17.276 4.902 -17.541 1.00 98.19 242 LYS A CA 1
ATOM 1837 C C . LYS A 1 242 ? 17.487 4.934 -16.035 1.00 98.19 242 LYS A C 1
ATOM 1839 O O . LYS A 1 242 ? 17.293 5.970 -15.408 1.00 98.19 242 LYS A O 1
ATOM 1844 N N . LEU A 1 243 ? 17.926 3.811 -15.471 1.00 98.06 243 LEU A N 1
ATOM 1845 C CA . LEU A 1 243 ? 18.353 3.751 -14.078 1.00 98.06 243 LEU A CA 1
ATOM 1846 C C . LEU A 1 243 ? 19.699 4.463 -13.910 1.00 98.06 243 LEU A C 1
ATOM 1848 O O . LEU A 1 243 ? 20.700 4.086 -14.523 1.00 98.06 243 LEU A O 1
ATOM 1852 N N . GLU A 1 244 ? 19.730 5.474 -13.048 1.00 97.56 244 GLU A N 1
ATOM 1853 C CA . GLU A 1 244 ? 20.935 6.227 -12.715 1.00 97.56 244 GLU A CA 1
ATOM 1854 C C . GLU A 1 244 ? 21.415 5.893 -11.309 1.00 97.56 244 GLU A C 1
ATOM 1856 O O . GLU A 1 244 ? 20.622 5.638 -10.404 1.00 97.56 244 GLU A O 1
ATOM 1861 N N . ARG A 1 245 ? 22.736 5.870 -11.117 1.00 96.44 245 ARG A N 1
ATOM 1862 C CA . ARG A 1 245 ? 23.320 5.563 -9.811 1.00 96.44 245 ARG A CA 1
ATOM 1863 C C . ARG A 1 245 ? 23.015 6.697 -8.837 1.00 96.44 245 ARG A C 1
ATOM 1865 O O . ARG A 1 245 ? 23.308 7.857 -9.124 1.00 96.44 245 ARG A O 1
ATOM 1872 N N . LEU A 1 246 ? 22.459 6.348 -7.683 1.00 94.06 246 LEU A N 1
ATOM 1873 C CA . LEU A 1 246 ? 22.159 7.302 -6.623 1.00 94.06 246 LEU A CA 1
ATOM 1874 C C . LEU A 1 246 ? 23.449 7.647 -5.866 1.00 94.06 246 LEU A C 1
ATOM 1876 O O . LEU A 1 246 ? 24.325 6.794 -5.699 1.00 94.06 246 LEU A O 1
ATOM 1880 N N . ARG A 1 247 ? 23.581 8.919 -5.478 1.00 77.19 247 ARG A N 1
ATOM 1881 C CA . ARG A 1 247 ? 24.740 9.447 -4.742 1.00 77.19 247 ARG A CA 1
ATOM 1882 C C . ARG A 1 247 ? 24.590 9.251 -3.240 1.00 77.19 247 ARG A C 1
ATOM 1884 O O . ARG A 1 247 ? 23.446 9.360 -2.744 1.00 77.19 247 ARG A O 1
#

Mean predicted aligned error: 6.02 Å

Sequence (247 aa):
FDLPAGEAKKLAVSGRAIDAWPTDIAAEGDTTIRLPEPAKVEIELDIEGADKDSNIFFQLLVSHMPGFEGVRLENTLPIANGGKLTLPALPPGKYQFCRTVTNRLGMIGTGAMLERQFLELKPGETKTINYVRAKGARVRGKLTLPAEKLMGIAVSISSEKAEKDPFDKREWTTTFASQTAAEDGSYLTERLAPGTYTLSASAYTPLTPEQQSRTGLIRPTYGASAKIEVPESGELVVPELKLERLR

Radius of gyration: 22.08 Å; Cα contacts (8 Å, |Δi|>4): 570; chains: 1; bounding box: 51×31×68 Å

Nearest PDB structures (foldseek):
  4oq1-assembly1_A  TM=2.630E-01  e=1.693E-06  Streptococcus pneumoniae TIGR4
  3qec-assembly1_A  TM=5.947E-01  e=5.145E-02  Pseudomonas aeruginosa
  2z0b-assembly8_B  TM=4.018E-01  e=1.676E-01  Homo sapiens
  2z0b-assembly9_E  TM=4.004E-01  e=7.060E-01  Homo sapiens
  7zn4-assembly1_g  TM=2.253E-01  e=3.440E-01  Escherichia phage T5

Solvent-accessible surface area (backbone atoms only — not comparable to full-atom values): 14060 Å² total; per-residue (Å²): 134,88,74,79,96,58,93,69,58,60,46,71,51,64,54,100,61,33,71,74,42,68,43,72,50,51,95,69,78,83,65,82,87,81,78,77,55,41,9,29,43,40,37,40,32,36,44,59,70,50,61,68,62,41,32,41,36,38,31,57,62,40,93,82,44,88,78,38,83,93,61,81,54,69,51,74,44,81,42,46,52,75,34,75,45,76,44,78,33,40,73,49,46,44,32,41,38,24,41,46,45,70,29,62,34,64,97,41,74,48,77,46,66,26,57,69,42,76,47,77,39,48,66,65,35,76,48,78,47,77,51,63,48,96,48,11,19,29,46,32,40,41,37,45,75,63,95,65,75,66,37,31,35,43,38,35,35,26,45,75,55,72,45,70,43,95,89,53,92,52,70,46,62,47,26,71,44,70,40,51,38,47,97,82,34,38,43,68,45,40,44,36,60,54,46,68,31,30,39,35,38,41,28,28,54,71,74,53,76,76,53,68,75,47,91,66,88,83,72,60,46,25,36,34,74,46,81,46,72,34,46,68,61,66,72,39,77,50,76,73,42,61,51,40,77,59,132

Foldseek 3Di:
DDDPDDPDQWDWDDDPQEFTDIDGDDPDDDDDDDAFQFEKEKEAAAWAPDDQKWKKKKWFPCPPPPRCVVPTTIDIDMAGHRGMDMNPGYGFHKMKIFIWDWAQQAPDTDIDTAPIDIDGTDRHYYYYHYNHAPWWAKEKEFEDDDPADFSWKKKWKWAPDWDADPVDRDTDIHTHWMYIADPRRIDITIGDAFAKIKIKMFIAHDDDPVRVPDPDDDHGQWMWMDIDGIDGHDYHYDYYTYTDGDD

Secondary structure (DSSP, 8-state):
-PPP--S--EEEEEETTEEEEEEEPPSSS-----PPPPEEEEEEEE-TTS-SEEEEEEEE-GGGSTT-TT--EEEEEEEETTEEEEEEEEPSEEEEEEEEEEEEETTEEEEEEEEEEEEEE-TT-EEEEEEE-SSSBEEEEEEE--SSPPSEEEEEEEESSPEEPSSSS-EEPPEEEEEEPPTTSEEEPPPBPSEEEEEEEEEEPPPPHHHHT--SPPPPSEEEEEEEEE-SSSEEEPPPEE-EE--